Protein AF-0000000069662733 (afdb_homodimer)

InterPro domains:
  IPR049012 Mutator-like transposase domain [PF20700] (3-122)

Nearest PDB structures (foldseek):
  7n8w-assembly1_B  TM=4.858E-01  e=2.193E-01  Homo sapiens
  4nsp-assembly1_A  TM=4.745E-01  e=5.777E-01  Homo sapiens
  1r8x-assembly1_B-2  TM=3.263E-01  e=2.904E+00  Mus musculus
  2xri-assembly1_A  TM=3.656E-01  e=8.384E-02  Homo sapiens
  7n8w-assembly1_B  TM=5.036E-01  e=1.399E-01  Homo sapiens

Structure (mmCIF, N/CA/C/O backbone):
data_AF-0000000069662733-model_v1
#
loop_
_entity.id
_entity.type
_entity.pdbx_description
1 polymer 'Mutator-like transposase domain-containing protein'
#
loop_
_atom_site.group_PDB
_atom_site.id
_atom_site.type_symbol
_atom_site.label_atom_id
_atom_site.label_alt_id
_atom_site.label_comp_id
_atom_site.label_asym_id
_atom_site.label_entity_id
_atom_site.label_seq_id
_atom_site.pdbx_PDB_ins_code
_atom_site.Cartn_x
_atom_site.Cartn_y
_atom_site.Cartn_z
_atom_site.occupancy
_atom_site.B_iso_or_equiv
_atom_site.auth_seq_id
_atom_site.auth_comp_id
_atom_site.auth_asym_id
_atom_site.auth_atom_id
_atom_site.pdbx_PDB_model_num
ATOM 1 N N . MET A 1 1 ? 26 -7.543 13.625 1 20.64 1 MET A N 1
ATOM 2 C CA . MET A 1 1 ? 24.938 -8.336 13 1 20.64 1 MET A CA 1
ATOM 3 C C . MET A 1 1 ? 23.578 -7.68 13.203 1 20.64 1 MET A C 1
ATOM 5 O O . MET A 1 1 ? 22.547 -8.359 13.195 1 20.64 1 MET A O 1
ATOM 9 N N . LYS A 1 2 ? 23.391 -6.578 13.781 1 28.34 2 LYS A N 1
ATOM 10 C CA . LYS A 1 2 ? 22.328 -5.652 14.164 1 28.34 2 LYS A CA 1
ATOM 11 C C . LYS A 1 2 ? 21.453 -5.289 12.961 1 28.34 2 LYS A C 1
ATOM 13 O O . LYS A 1 2 ? 20.641 -4.371 13.039 1 28.34 2 LYS A O 1
ATOM 18 N N . LEU A 1 3 ? 22.031 -5.434 11.805 1 29.92 3 LEU A N 1
ATOM 19 C CA . LEU A 1 3 ? 21.672 -4.883 10.5 1 29.92 3 LEU A CA 1
ATOM 20 C C . LEU A 1 3 ? 20.219 -5.223 10.164 1 29.92 3 LEU A C 1
ATOM 22 O O . LEU A 1 3 ? 19.547 -4.477 9.438 1 29.92 3 LEU A O 1
ATOM 26 N N . LYS A 1 4 ? 19.922 -6.453 10.328 1 33.75 4 LYS A N 1
ATOM 27 C CA . LYS A 1 4 ? 18.875 -7.305 9.789 1 33.75 4 LYS A CA 1
ATOM 28 C C . LYS A 1 4 ? 17.5 -6.824 10.25 1 33.75 4 LYS A C 1
ATOM 30 O O . LYS A 1 4 ? 16.516 -7.574 10.18 1 33.75 4 LYS A O 1
ATOM 35 N N . GLN A 1 5 ? 17.547 -6.023 11.141 1 35.41 5 GLN A N 1
ATOM 36 C CA . GLN A 1 5 ? 16.188 -5.793 11.625 1 35.41 5 GLN A CA 1
ATOM 37 C C . GLN A 1 5 ? 15.219 -5.59 10.461 1 35.41 5 GLN A C 1
ATOM 39 O O . GLN A 1 5 ? 15.531 -4.887 9.5 1 35.41 5 GLN A O 1
ATOM 44 N N . ALA A 1 6 ? 14.234 -6.371 10.312 1 39 6 ALA A N 1
ATOM 45 C CA . ALA A 1 6 ? 13.273 -6.746 9.281 1 39 6 ALA A CA 1
ATOM 46 C C . ALA A 1 6 ? 12.672 -5.512 8.617 1 39 6 ALA A C 1
ATOM 48 O O . ALA A 1 6 ? 11.984 -4.719 9.273 1 39 6 ALA A O 1
ATOM 49 N N . ALA A 1 7 ? 13.359 -4.812 7.758 1 43.28 7 ALA A N 1
ATOM 50 C CA . ALA A 1 7 ? 12.867 -3.811 6.816 1 43.28 7 ALA A CA 1
ATOM 51 C C . ALA A 1 7 ? 11.398 -4.039 6.488 1 43.28 7 ALA A C 1
ATOM 53 O O . ALA A 1 7 ? 10.844 -3.395 5.594 1 43.28 7 ALA A O 1
ATOM 54 N N . SER A 1 8 ? 10.844 -5.195 6.809 1 51.56 8 SER A N 1
ATOM 55 C CA . SER A 1 8 ? 9.672 -5.848 6.23 1 51.56 8 SER A CA 1
ATOM 56 C C . SER A 1 8 ? 8.477 -4.902 6.188 1 51.56 8 SER A C 1
ATOM 58 O O . SER A 1 8 ? 7.609 -5.027 5.32 1 51.56 8 SER A O 1
ATOM 60 N N . GLU A 1 9 ? 8.57 -3.748 7.035 1 77.75 9 GLU A N 1
ATOM 61 C CA . GLU A 1 9 ? 7.281 -3.1 6.816 1 77.75 9 GLU A CA 1
ATOM 62 C C . GLU A 1 9 ? 7.438 -1.586 6.703 1 77.75 9 GLU A C 1
ATOM 64 O O . GLU A 1 9 ? 6.844 -0.836 7.484 1 77.75 9 GLU A O 1
ATOM 69 N N . ALA A 1 10 ? 8.422 -1.48 5.766 1 84.62 10 ALA A N 1
ATOM 70 C CA . ALA A 1 10 ? 8.828 -0.09 5.586 1 84.62 10 ALA A CA 1
ATOM 71 C C . ALA A 1 10 ? 7.629 0.799 5.277 1 84.62 10 ALA A C 1
ATOM 73 O O . ALA A 1 10 ? 7.496 1.892 5.832 1 84.62 10 ALA A O 1
ATOM 74 N N . ALA A 1 11 ? 6.824 0.264 4.426 1 90.38 11 ALA A N 1
ATOM 75 C CA . ALA A 1 11 ? 5.66 1.066 4.059 1 90.38 11 ALA A CA 1
ATOM 76 C C . ALA A 1 11 ? 4.758 1.308 5.266 1 90.38 11 ALA A C 1
ATOM 78 O O . ALA A 1 11 ? 4.301 2.43 5.488 1 90.38 11 ALA A O 1
ATOM 79 N N . THR A 1 12 ? 4.602 0.285 5.992 1 90.94 12 THR A N 1
ATOM 80 C CA . THR A 1 12 ? 3.756 0.401 7.176 1 90.94 12 THR A CA 1
ATOM 81 C C . THR A 1 12 ? 4.367 1.369 8.18 1 90.94 12 THR A C 1
ATOM 83 O O . THR A 1 12 ? 3.664 2.207 8.75 1 90.94 12 THR A O 1
ATOM 86 N N . GLU A 1 13 ? 5.625 1.24 8.352 1 89 13 GLU A N 1
ATOM 87 C CA . GLU A 1 13 ? 6.312 2.123 9.289 1 89 13 GLU A CA 1
ATOM 88 C C . GLU A 1 13 ? 6.242 3.578 8.828 1 89 13 GLU A C 1
ATOM 90 O O . GLU A 1 13 ? 6.074 4.484 9.648 1 89 13 GLU A O 1
ATOM 95 N N . ASN A 1 14 ? 6.422 3.723 7.566 1 89 14 ASN A N 1
ATOM 96 C CA . ASN A 1 14 ? 6.332 5.066 7.012 1 89 14 ASN A CA 1
ATOM 97 C C . ASN A 1 14 ? 4.949 5.672 7.227 1 89 14 ASN A C 1
ATOM 99 O O . ASN A 1 14 ? 4.828 6.832 7.633 1 89 14 ASN A O 1
ATOM 103 N N . MET A 1 15 ? 3.949 4.91 7.055 1 92.75 15 MET A N 1
ATOM 104 C CA . MET A 1 15 ? 2.578 5.383 7.211 1 92.75 15 MET A CA 1
ATOM 105 C C . MET A 1 15 ? 2.262 5.664 8.68 1 92.75 15 MET A C 1
ATOM 107 O O . MET A 1 15 ? 1.574 6.637 8.992 1 92.75 15 MET A O 1
ATOM 111 N N . LYS A 1 16 ? 2.775 4.859 9.5 1 91.81 16 LYS A N 1
ATOM 112 C CA . LYS A 1 16 ? 2.592 5.098 10.93 1 91.81 16 LYS A CA 1
ATOM 113 C C . LYS A 1 16 ? 3.277 6.391 11.359 1 91.81 16 LYS A C 1
ATOM 115 O O . LYS A 1 16 ? 2.715 7.168 12.141 1 91.81 16 LYS A O 1
ATOM 120 N N . ALA A 1 17 ? 4.43 6.527 10.852 1 89.5 17 ALA A N 1
ATOM 121 C CA . ALA A 1 17 ? 5.168 7.746 11.164 1 89.5 17 ALA A CA 1
ATOM 122 C C . ALA A 1 17 ? 4.422 8.984 10.664 1 89.5 17 ALA A C 1
ATOM 124 O O . ALA A 1 17 ? 4.387 10.008 11.344 1 89.5 17 ALA A O 1
ATOM 125 N N . SER A 1 18 ? 3.889 8.867 9.523 1 91.56 18 SER A N 1
ATOM 126 C CA . SER A 1 18 ? 3.104 9.961 8.961 1 91.56 18 SER A CA 1
ATOM 127 C C . SER A 1 18 ? 1.886 10.266 9.828 1 91.56 18 SER A C 1
ATOM 129 O O . SER A 1 18 ? 1.54 11.43 10.031 1 91.56 18 SER A O 1
ATOM 131 N N . ALA A 1 19 ? 1.224 9.266 10.312 1 92.62 19 ALA A N 1
ATOM 132 C CA . ALA A 1 19 ? 0.08 9.453 11.203 1 92.62 19 ALA A CA 1
ATOM 133 C C . ALA A 1 19 ? 0.496 10.148 12.492 1 92.62 19 ALA A C 1
ATOM 135 O O . ALA A 1 19 ? -0.215 11.031 12.992 1 92.62 19 ALA A O 1
ATOM 136 N N . ASN A 1 20 ? 1.624 9.773 12.984 1 90.88 20 ASN A N 1
ATOM 137 C CA . ASN A 1 20 ? 2.152 10.414 14.18 1 90.88 20 ASN A CA 1
ATOM 138 C C . ASN A 1 20 ? 2.438 11.891 13.945 1 90.88 20 ASN A C 1
ATOM 140 O O . ASN A 1 20 ? 2.215 12.727 14.828 1 90.88 20 ASN A O 1
ATOM 144 N N . ASN A 1 21 ? 2.955 12.156 12.789 1 90.06 21 ASN A N 1
ATOM 145 C CA . ASN A 1 21 ? 3.15 13.562 12.43 1 90.06 21 ASN A CA 1
ATOM 146 C C . ASN A 1 21 ? 1.846 14.344 12.5 1 90.06 21 ASN A C 1
ATOM 148 O O . ASN A 1 21 ? 1.829 15.484 12.961 1 90.06 21 ASN A O 1
ATOM 152 N N . MET A 1 22 ? 0.799 13.711 12.016 1 91.25 22 MET A N 1
ATOM 153 C CA . MET A 1 22 ? -0.507 14.359 12.031 1 91.25 22 MET A CA 1
ATOM 154 C C . MET A 1 22 ? -0.977 14.602 13.461 1 91.25 22 MET A C 1
ATOM 156 O O . MET A 1 22 ? -1.544 15.656 13.758 1 91.25 22 MET A O 1
ATOM 160 N N . MET A 1 23 ? -0.712 13.664 14.227 1 91 23 MET A N 1
ATOM 161 C CA . MET A 1 23 ? -1.084 13.805 15.633 1 91 23 MET A CA 1
ATOM 162 C C . MET A 1 23 ? -0.333 14.969 16.281 1 91 23 MET A C 1
ATOM 164 O O . MET A 1 23 ? -0.927 15.773 17 1 91 23 MET A O 1
ATOM 168 N N . LEU A 1 24 ? 0.91 15.047 16 1 86.12 24 LEU A N 1
ATOM 169 C CA . LEU A 1 24 ? 1.749 16.109 16.531 1 86.12 24 LEU A CA 1
ATOM 170 C C . LEU A 1 24 ? 1.28 17.469 16.016 1 86.12 24 LEU A C 1
ATOM 172 O O . LEU A 1 24 ? 1.171 18.422 16.781 1 86.12 24 LEU A O 1
ATOM 176 N N . GLN A 1 25 ? 0.999 17.484 14.805 1 85.31 25 GLN A N 1
ATOM 177 C CA . GLN A 1 25 ? 0.54 18.719 14.188 1 85.31 25 GLN A CA 1
ATOM 178 C C . GLN A 1 25 ? -0.772 19.203 14.805 1 85.31 25 GLN A C 1
ATOM 180 O O . GLN A 1 25 ? -1.007 20.406 14.93 1 85.31 25 GLN A O 1
ATOM 185 N N . ASN A 1 26 ? -1.582 18.203 15.117 1 87.88 26 ASN A N 1
ATOM 186 C CA . ASN A 1 26 ? -2.883 18.516 15.703 1 87.88 26 ASN A CA 1
ATOM 187 C C . ASN A 1 26 ? -2.773 18.797 17.203 1 87.88 26 ASN A C 1
ATOM 189 O O . ASN A 1 26 ? -3.768 19.125 17.844 1 87.88 26 ASN A O 1
ATOM 193 N N . GLY A 1 27 ? -1.575 18.609 17.719 1 84.31 27 GLY A N 1
ATOM 194 C CA . GLY A 1 27 ? -1.374 18.844 19.141 1 84.31 27 GLY A CA 1
ATOM 195 C C . GLY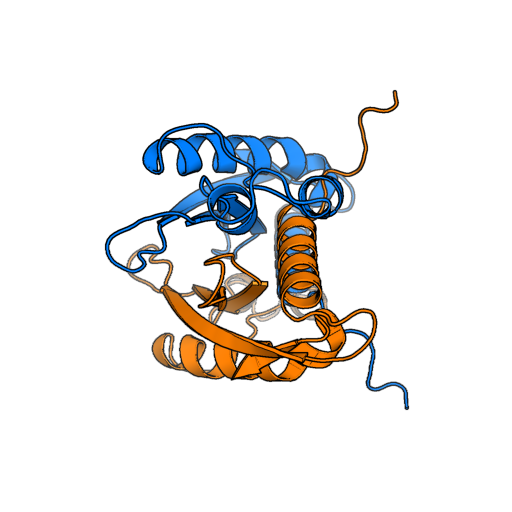 A 1 27 ? -1.876 17.703 20.016 1 84.31 27 GLY A C 1
ATOM 196 O O . GLY A 1 27 ? -2.201 17.891 21.188 1 84.31 27 GLY A O 1
ATOM 197 N N . ALA A 1 28 ? -2.064 16.609 19.203 1 75.31 28 ALA A N 1
ATOM 198 C CA . ALA A 1 28 ? -2.58 15.453 19.922 1 75.31 28 ALA A CA 1
ATOM 199 C C . ALA A 1 28 ? -1.441 14.57 20.422 1 75.31 28 ALA A C 1
ATOM 201 O O . ALA A 1 28 ? -0.428 14.398 19.75 1 75.31 28 ALA A O 1
ATOM 202 N N . GLN A 1 29 ? -1.339 14.273 21.688 1 70.44 29 GLN A N 1
ATOM 203 C CA . GLN A 1 29 ? -0.287 13.398 22.188 1 70.44 29 GLN A CA 1
ATOM 204 C C . GLN A 1 29 ? -0.752 11.945 22.234 1 70.44 29 GLN A C 1
ATOM 206 O O . GLN A 1 29 ? -0.081 11.055 21.703 1 70.44 29 GLN A O 1
ATOM 211 N N . LYS A 1 30 ? -1.771 11.656 22.828 1 71.31 30 LYS A N 1
ATOM 212 C CA . LYS A 1 30 ? -2.16 10.266 23.016 1 71.31 30 LYS A CA 1
ATOM 213 C C . LYS A 1 30 ? -3.617 10.039 22.625 1 71.31 30 LYS A C 1
ATOM 215 O O . LYS A 1 30 ? -4.082 8.898 22.562 1 71.31 30 LYS A O 1
ATOM 220 N N . ASN A 1 31 ? -4.176 11.086 22.25 1 86.12 31 ASN A N 1
ATOM 221 C CA . ASN A 1 31 ? -5.605 10.953 21.969 1 86.12 31 ASN A CA 1
ATOM 222 C C . ASN A 1 31 ? -5.902 10.992 20.484 1 86.12 31 ASN A C 1
ATOM 224 O O . ASN A 1 31 ? -5.145 11.586 19.703 1 86.12 31 ASN A O 1
ATOM 228 N N . THR A 1 32 ? -6.969 10.336 20.234 1 92.56 32 THR A N 1
ATOM 229 C CA . THR A 1 32 ? -7.449 10.352 18.844 1 92.56 32 THR A CA 1
ATOM 230 C C . THR A 1 32 ? -7.805 11.773 18.422 1 92.56 32 THR A C 1
ATOM 232 O O . THR A 1 32 ? -8.406 12.531 19.188 1 92.56 32 THR A O 1
ATOM 235 N N . THR A 1 33 ? -7.359 12.203 17.266 1 95.62 33 THR A N 1
ATOM 236 C CA . THR A 1 33 ? -7.668 13.516 16.703 1 95.62 33 THR A CA 1
ATOM 237 C C . THR A 1 33 ? -8.219 13.367 15.281 1 95.62 33 THR A C 1
ATOM 239 O O . THR A 1 33 ? -7.977 12.359 14.617 1 95.62 33 THR A O 1
ATOM 242 N N . SER A 1 34 ? -9.023 14.391 14.922 1 96.25 34 SER A N 1
ATOM 243 C CA . SER A 1 34 ? -9.594 14.383 13.578 1 96.25 34 SER A CA 1
ATOM 244 C C . SER A 1 34 ? -8.523 14.633 12.523 1 96.25 34 SER A C 1
ATOM 246 O O . SER A 1 34 ? -7.547 15.344 12.773 1 96.25 34 SER A O 1
ATOM 248 N N . CYS A 1 35 ? -8.734 14.055 11.383 1 96.5 35 CYS A N 1
ATOM 249 C CA . CYS A 1 35 ? -7.824 14.234 10.25 1 96.5 35 CYS A CA 1
ATOM 250 C C . CYS A 1 35 ? -8.586 14.211 8.93 1 96.5 35 CYS A C 1
ATOM 252 O O . CYS A 1 35 ? -9.25 13.219 8.617 1 96.5 35 CYS A O 1
ATOM 254 N N . GLY A 1 36 ? -8.547 15.336 8.188 1 96.56 36 GLY A N 1
ATOM 255 C CA . GLY A 1 36 ? -9.07 15.32 6.828 1 96.56 36 GLY A CA 1
ATOM 256 C C . GLY A 1 36 ? -8.242 14.469 5.883 1 96.56 36 GLY A C 1
ATOM 257 O O . GLY A 1 36 ? -7.016 14.586 5.848 1 96.56 36 GLY A O 1
ATOM 258 N N . VAL A 1 37 ? -9.008 13.594 5.133 1 96.19 37 VAL A N 1
ATOM 259 C CA . VAL A 1 37 ? -8.258 12.734 4.227 1 96.19 37 VAL A CA 1
ATOM 260 C C . VAL A 1 37 ? -8.906 12.758 2.842 1 96.19 37 VAL A C 1
ATOM 262 O O . VAL A 1 37 ? -10.102 13.031 2.711 1 96.19 37 VAL A O 1
ATOM 265 N N . SER A 1 38 ? -8.016 12.555 1.882 1 93.94 38 SER A N 1
ATOM 266 C CA . SER A 1 38 ? -8.422 12.234 0.518 1 93.94 38 SER A CA 1
ATOM 267 C C . SER A 1 38 ? -8.109 10.781 0.179 1 93.94 38 SER A C 1
ATOM 269 O O . SER A 1 38 ? -7.074 10.25 0.587 1 93.94 38 SER A O 1
ATOM 271 N N . MET A 1 39 ? -9.086 10.164 -0.511 1 94.56 39 MET A N 1
ATOM 272 C CA . MET A 1 39 ? -8.898 8.766 -0.89 1 94.56 39 MET A CA 1
ATOM 273 C C . MET A 1 39 ? -8.516 8.648 -2.361 1 94.56 39 MET A C 1
ATOM 275 O O . MET A 1 39 ? -9.086 9.344 -3.211 1 94.56 39 MET A O 1
ATOM 279 N N . ASP A 1 40 ? -7.465 7.832 -2.6 1 91.38 40 ASP A N 1
ATOM 280 C CA . ASP A 1 40 ? -7.082 7.473 -3.961 1 91.38 40 ASP A CA 1
ATOM 281 C C . ASP A 1 40 ? -7.246 5.977 -4.203 1 91.38 40 ASP A C 1
ATOM 283 O O . ASP A 1 40 ? -6.914 5.16 -3.34 1 91.38 40 ASP A O 1
ATOM 287 N N . VAL A 1 41 ? -7.871 5.672 -5.344 1 91 41 VAL A N 1
ATOM 288 C CA . VAL A 1 41 ? -8.078 4.277 -5.719 1 91 41 VAL A CA 1
ATOM 289 C C . VAL A 1 41 ? -7.426 4 -7.07 1 91 41 VAL A C 1
ATOM 291 O O . VAL A 1 41 ? -7.648 4.734 -8.031 1 91 41 VAL A O 1
ATOM 294 N N . THR A 1 42 ? -6.594 3.025 -7.062 1 86.44 42 THR A N 1
ATOM 295 C CA . THR A 1 42 ? -5.969 2.604 -8.312 1 86.44 42 THR A CA 1
ATOM 296 C C . THR A 1 42 ? -6.234 1.122 -8.57 1 86.44 42 THR A C 1
ATOM 298 O O . THR A 1 42 ? -6.27 0.318 -7.641 1 86.44 42 THR A O 1
ATOM 301 N N . TRP A 1 43 ? -6.574 0.919 -9.844 1 87.19 43 TRP A N 1
ATOM 302 C CA . TRP A 1 43 ? -6.75 -0.459 -10.289 1 87.19 43 TRP A CA 1
ATOM 303 C C . TRP A 1 43 ? -5.559 -0.919 -11.125 1 87.19 43 TRP A C 1
ATOM 305 O O . TRP A 1 43 ? -5.105 -0.201 -12.016 1 87.19 43 TRP A O 1
ATOM 315 N N . GLN A 1 44 ? -5.047 -2.023 -10.656 1 78.62 44 GLN A N 1
ATOM 316 C CA . GLN A 1 44 ? -3.902 -2.551 -11.398 1 78.62 44 GLN A CA 1
ATOM 317 C C . GLN A 1 44 ? -4.359 -3.441 -12.547 1 78.62 44 GLN A C 1
ATOM 319 O O . GLN A 1 44 ? -5.035 -4.449 -12.336 1 78.62 44 GLN A O 1
ATOM 324 N N . LYS A 1 45 ? -4.098 -2.896 -13.703 1 71.94 45 LYS A N 1
ATOM 325 C CA . LYS A 1 45 ? -4.48 -3.645 -14.898 1 71.94 45 LYS A CA 1
ATOM 326 C C . LYS A 1 45 ? -3.412 -4.664 -15.273 1 71.94 45 LYS A C 1
ATOM 328 O O . LYS A 1 45 ? -2.225 -4.336 -15.328 1 71.94 45 LYS A O 1
ATOM 333 N N . ARG A 1 46 ? -3.932 -5.895 -15.391 1 69 46 ARG A N 1
ATOM 334 C CA . ARG A 1 46 ? -3.088 -6.938 -15.961 1 69 46 ARG A CA 1
ATOM 335 C C . ARG A 1 46 ? -3.852 -7.746 -17.016 1 69 46 ARG A C 1
ATOM 337 O O . ARG A 1 46 ? -4.949 -8.234 -16.734 1 69 46 ARG A O 1
ATOM 344 N N . ASP A 1 47 ? -3.146 -8.039 -18.109 1 67.94 47 ASP A N 1
ATOM 345 C CA . ASP A 1 47 ? -3.711 -8.828 -19.203 1 67.94 47 ASP A CA 1
ATOM 346 C C . ASP A 1 47 ? -5.172 -8.461 -19.453 1 67.94 47 ASP A C 1
ATOM 348 O O . ASP A 1 47 ? -6.039 -9.336 -19.5 1 67.94 47 ASP A O 1
ATOM 352 N N . TYR A 1 48 ? -5.461 -7.336 -19.359 1 68.38 48 TYR A N 1
ATOM 353 C CA . TYR A 1 48 ? -6.785 -6.82 -19.688 1 68.38 48 TYR A CA 1
ATOM 354 C C . TYR A 1 48 ? -7.738 -6.977 -18.516 1 68.38 48 TYR A C 1
ATOM 356 O O . TYR A 1 48 ? -8.953 -6.855 -18.672 1 68.38 48 TYR A O 1
ATOM 364 N N . SER A 1 49 ? -7.258 -7.344 -17.422 1 76.75 49 SER A N 1
ATOM 365 C CA . SER A 1 49 ? -8.094 -7.48 -16.234 1 76.75 49 SER A CA 1
ATOM 366 C C . SER A 1 49 ? -7.586 -6.594 -15.102 1 76.75 49 SER A C 1
ATOM 368 O O . SER A 1 49 ? -6.426 -6.176 -15.102 1 76.75 49 SER A O 1
ATOM 370 N N . PHE A 1 50 ? -8.586 -6.25 -14.25 1 84.5 50 PHE A N 1
ATOM 371 C CA . PHE A 1 50 ? -8.312 -5.457 -13.062 1 84.5 50 PHE A CA 1
ATOM 372 C C . PHE A 1 50 ? -8.625 -6.246 -11.797 1 84.5 50 PHE A C 1
ATOM 374 O O . PHE A 1 50 ? -9.664 -6.023 -11.164 1 84.5 50 PHE A O 1
ATOM 381 N N . PHE A 1 51 ? -7.703 -7.121 -11.367 1 87.62 51 PHE A N 1
ATOM 382 C CA . PHE A 1 51 ? -8 -8.047 -10.281 1 87.62 51 PHE A CA 1
ATOM 383 C C . PHE A 1 51 ? -7.637 -7.426 -8.938 1 87.62 51 PHE A C 1
ATOM 385 O O . PHE A 1 51 ? -8.086 -7.898 -7.887 1 87.62 51 PHE A O 1
ATOM 392 N N . ASN A 1 52 ? -6.828 -6.398 -9.047 1 90.56 52 ASN A N 1
ATOM 393 C CA . ASN A 1 52 ? -6.355 -5.82 -7.797 1 90.56 52 ASN A CA 1
ATOM 394 C C . ASN A 1 52 ? -6.641 -4.324 -7.727 1 90.56 52 ASN A C 1
ATOM 396 O O . ASN A 1 52 ? -6.59 -3.629 -8.742 1 90.56 52 ASN A O 1
ATOM 400 N N . GLY A 1 53 ? -7 -3.918 -6.559 1 90.75 53 GLY A N 1
ATOM 401 C CA . GLY A 1 53 ? -7.113 -2.502 -6.246 1 90.75 53 GLY A CA 1
ATOM 402 C C . GLY A 1 53 ? -6.27 -2.088 -5.055 1 90.75 53 GLY A C 1
ATOM 403 O O . GLY A 1 53 ? -6.031 -2.889 -4.148 1 90.75 53 GLY A O 1
ATOM 404 N N . CYS A 1 54 ? -5.785 -0.903 -5.156 1 91.75 54 CYS A N 1
ATOM 405 C CA . CYS A 1 54 ? -5.102 -0.274 -4.035 1 91.75 54 CYS A CA 1
ATOM 406 C C . CYS A 1 54 ? -5.805 1.013 -3.617 1 91.75 54 CYS A C 1
ATOM 408 O O . CYS A 1 54 ? -5.965 1.927 -4.43 1 91.75 54 CYS A O 1
ATOM 410 N N . VAL A 1 55 ? -6.23 1 -2.393 1 94.62 55 VAL A N 1
ATOM 411 C CA . VAL A 1 55 ? -6.879 2.178 -1.826 1 94.62 55 VAL A CA 1
ATOM 412 C C . VAL A 1 55 ? -5.938 2.854 -0.829 1 94.62 55 VAL A C 1
ATOM 414 O O . VAL A 1 55 ? -5.391 2.197 0.06 1 94.62 55 VAL A O 1
ATOM 417 N N . SER A 1 56 ? -5.73 4.121 -1.008 1 94.5 56 SER A N 1
ATOM 418 C CA . SER A 1 56 ? -4.84 4.855 -0.113 1 94.5 56 SER A CA 1
ATOM 419 C C . SER A 1 56 ? -5.543 6.07 0.488 1 94.5 56 SER A C 1
ATOM 421 O O . SER A 1 56 ? -6.324 6.742 -0.189 1 94.5 56 SER A O 1
ATOM 423 N N . SER A 1 57 ? -5.25 6.293 1.742 1 95.5 57 SER A N 1
ATOM 424 C CA . SER A 1 57 ? -5.68 7.527 2.395 1 95.5 57 SER A CA 1
ATOM 425 C C . SER A 1 57 ? -4.531 8.523 2.504 1 95.5 57 SER A C 1
ATOM 427 O O . SER A 1 57 ? -3.43 8.164 2.926 1 95.5 57 SER A O 1
ATOM 429 N N . ILE A 1 58 ? -4.816 9.703 2.104 1 93.38 58 ILE A N 1
ATOM 430 C CA . ILE A 1 58 ? -3.814 10.766 2.086 1 93.38 58 ILE A CA 1
ATOM 431 C C . ILE A 1 58 ? -4.301 11.953 2.918 1 93.38 58 ILE A C 1
ATOM 433 O O . ILE A 1 58 ? -5.414 12.445 2.717 1 93.38 58 ILE A O 1
ATOM 437 N N . SER A 1 59 ? -3.447 12.328 3.838 1 93.62 59 SER A N 1
ATOM 438 C CA . SER A 1 59 ? -3.816 13.5 4.633 1 93.62 59 SER A CA 1
ATOM 439 C C . SER A 1 59 ? -3.934 14.742 3.758 1 93.62 59 SER A C 1
ATOM 441 O O . SER A 1 59 ? -3.078 14.992 2.908 1 93.62 59 SER A O 1
ATOM 443 N N . VAL A 1 60 ? -4.953 15.555 4.055 1 90.94 60 VAL A N 1
ATOM 444 C CA . VAL A 1 60 ? -5.145 16.797 3.299 1 90.94 60 VAL A CA 1
ATOM 445 C C . VAL A 1 60 ? -4.172 17.859 3.795 1 90.94 60 VAL A C 1
ATOM 447 O O . VAL A 1 60 ? -3.764 18.734 3.035 1 90.94 60 VAL A O 1
ATOM 450 N N . ASP A 1 61 ? -3.729 17.719 5.012 1 87.62 61 ASP A N 1
ATOM 451 C CA . ASP A 1 61 ? -2.924 18.75 5.648 1 87.62 61 ASP A CA 1
ATOM 452 C C . ASP A 1 61 ? -1.451 18.609 5.266 1 87.62 61 ASP A C 1
ATOM 454 O O . ASP A 1 61 ? -0.782 19.609 4.984 1 87.62 61 ASP A O 1
ATOM 458 N N . ASN A 1 62 ? -0.919 17.391 5.301 1 84.69 62 ASN A N 1
ATOM 459 C CA . ASN A 1 62 ? 0.51 17.234 5.051 1 84.69 62 ASN A CA 1
ATOM 460 C C . ASN A 1 62 ? 0.777 16.406 3.801 1 84.69 62 ASN A C 1
ATOM 462 O O . ASN A 1 62 ? 1.932 16.188 3.434 1 84.69 62 ASN A O 1
ATOM 466 N N . GLU A 1 63 ? -0.256 15.891 3.195 1 87.62 63 GLU A N 1
ATOM 467 C CA . GLU A 1 63 ? -0.205 15.211 1.905 1 87.62 63 GLU A CA 1
ATOM 468 C C . GLU A 1 63 ? 0.605 13.922 1.993 1 87.62 63 GLU A C 1
ATOM 470 O O . GLU A 1 63 ? 1.311 13.555 1.05 1 87.62 63 GLU A O 1
ATOM 475 N N . LYS A 1 64 ? 0.623 13.367 3.148 1 89.81 64 LYS A N 1
ATOM 476 C CA . LYS A 1 64 ? 1.292 12.078 3.318 1 89.81 64 LYS A CA 1
ATOM 477 C C . LYS A 1 64 ? 0.288 10.93 3.305 1 89.81 64 LYS A C 1
ATOM 479 O O . LYS A 1 64 ? -0.861 11.102 3.717 1 89.81 64 LYS A O 1
ATOM 484 N N . VAL A 1 65 ? 0.745 9.789 2.801 1 93.19 65 VAL A N 1
ATOM 485 C CA . VAL A 1 65 ? -0.07 8.578 2.84 1 93.19 65 VAL A CA 1
ATOM 486 C C . VAL A 1 65 ? -0.13 8.039 4.27 1 93.19 65 VAL A C 1
ATOM 488 O O . VAL A 1 65 ? 0.904 7.859 4.914 1 93.19 65 VAL A O 1
ATOM 491 N N . LEU A 1 66 ? -1.362 7.742 4.727 1 94.75 66 LEU A N 1
ATOM 492 C CA . LEU A 1 66 ? -1.568 7.348 6.117 1 94.75 66 LEU A CA 1
ATOM 493 C C . LEU A 1 66 ? -1.879 5.859 6.219 1 94.75 66 LEU A C 1
ATOM 495 O O . LEU A 1 66 ? -1.611 5.234 7.25 1 94.75 66 LEU A O 1
ATOM 499 N N . ASP A 1 67 ? -2.461 5.418 5.227 1 95.5 67 ASP A N 1
ATOM 500 C CA . ASP A 1 67 ? -2.904 4.027 5.234 1 95.5 67 ASP A CA 1
ATOM 501 C C . ASP A 1 67 ? -3.203 3.539 3.816 1 95.5 67 ASP A C 1
ATOM 503 O O . ASP A 1 67 ? -3.416 4.344 2.908 1 95.5 67 ASP A O 1
ATOM 507 N N . ILE A 1 68 ? -3.199 2.193 3.664 1 95.44 68 ILE A N 1
ATOM 508 C CA . ILE A 1 68 ? -3.576 1.59 2.391 1 95.44 68 ILE A CA 1
ATOM 509 C C . ILE A 1 68 ? -4.395 0.325 2.641 1 95.44 68 ILE A C 1
ATOM 511 O O . ILE A 1 68 ? -4.352 -0.244 3.734 1 95.44 68 ILE A O 1
ATOM 515 N N . GLU A 1 69 ? -5.215 0.004 1.698 1 94.94 69 GLU A N 1
ATOM 516 C CA . GLU A 1 69 ? -5.906 -1.28 1.617 1 94.94 69 GLU A CA 1
ATOM 517 C C . GLU A 1 69 ? -5.703 -1.929 0.25 1 94.94 69 GLU A C 1
ATOM 519 O O . GLU A 1 69 ? -5.844 -1.271 -0.782 1 94.94 69 GLU A O 1
ATOM 524 N N . ILE A 1 70 ? -5.234 -3.164 0.3 1 93.81 70 ILE A N 1
ATOM 525 C CA . ILE A 1 70 ? -5.105 -3.947 -0.924 1 93.81 70 ILE A CA 1
ATOM 526 C C . ILE A 1 70 ? -6.336 -4.832 -1.103 1 93.81 70 ILE A C 1
ATOM 528 O O . ILE A 1 70 ? -6.719 -5.562 -0.186 1 93.81 70 ILE A O 1
ATOM 532 N N . MET A 1 71 ? -6.875 -4.629 -2.275 1 93.06 71 MET A N 1
ATOM 533 C CA . MET A 1 71 ? -8.086 -5.379 -2.584 1 93.06 71 MET A CA 1
ATOM 534 C C . MET A 1 71 ? -7.855 -6.336 -3.748 1 93.06 71 MET A C 1
ATOM 536 O O . MET A 1 71 ? -7.094 -6.027 -4.668 1 93.06 71 MET A O 1
ATOM 540 N N . SER A 1 72 ? -8.453 -7.496 -3.674 1 92.75 72 SER A N 1
ATOM 541 C CA . SER A 1 72 ? -8.43 -8.445 -4.781 1 92.75 72 SER A CA 1
ATOM 542 C C . SER A 1 72 ? -9.781 -9.125 -4.953 1 92.75 72 SER A C 1
ATOM 544 O O . SER A 1 72 ? -10.43 -9.492 -3.969 1 92.75 72 SER A O 1
ATOM 546 N N . ASN A 1 73 ? -10.18 -9.227 -6.25 1 91.38 73 AS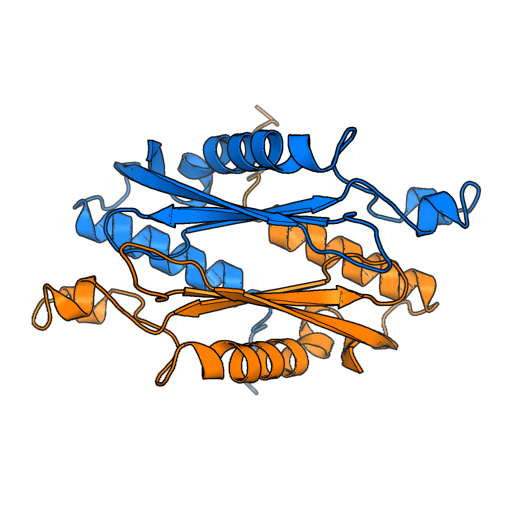N A N 1
ATOM 547 C CA . ASN A 1 73 ? -11.461 -9.883 -6.492 1 91.38 73 ASN A CA 1
ATOM 548 C C . ASN A 1 73 ? -11.289 -11.172 -7.293 1 91.38 73 ASN A C 1
ATOM 550 O O . ASN A 1 73 ? -12.258 -11.727 -7.805 1 91.38 73 ASN A O 1
ATOM 554 N N . PHE A 1 74 ? -10.086 -11.625 -7.414 1 86.38 74 PHE A N 1
ATOM 555 C CA . PHE A 1 74 ? -9.766 -12.852 -8.141 1 86.38 74 PHE A CA 1
ATOM 556 C C . PHE A 1 74 ? -8.648 -13.617 -7.449 1 86.38 74 PHE A C 1
ATOM 558 O O . PHE A 1 74 ? -7.719 -13.023 -6.91 1 86.38 74 PHE A O 1
ATOM 565 N N . CYS A 1 75 ? -8.875 -14.914 -7.414 1 85.94 75 CYS A N 1
ATOM 566 C CA . CYS A 1 75 ? -7.848 -15.805 -6.883 1 85.94 75 CYS A CA 1
ATOM 567 C C . CYS A 1 75 ? -7.477 -16.875 -7.898 1 85.94 75 CYS A C 1
ATOM 569 O O . CYS A 1 75 ? -8.273 -17.781 -8.172 1 85.94 75 CYS A O 1
ATOM 571 N N . ARG A 1 76 ? -6.285 -16.766 -8.328 1 81.38 76 ARG A N 1
ATOM 572 C CA . ARG A 1 76 ? -5.844 -17.688 -9.375 1 81.38 76 ARG A CA 1
ATOM 573 C C . ARG A 1 76 ? -5.727 -19.109 -8.836 1 81.38 76 ARG A C 1
ATOM 575 O O . ARG A 1 76 ? -6.012 -20.078 -9.555 1 81.38 76 ARG A O 1
ATOM 582 N N . MET A 1 77 ? -5.305 -19.25 -7.695 1 78.81 77 MET A N 1
ATOM 583 C CA . MET A 1 77 ? -5.172 -20.578 -7.102 1 78.81 77 MET A CA 1
ATOM 584 C C . MET A 1 77 ? -6.527 -21.266 -7.012 1 78.81 77 MET A C 1
ATOM 586 O O . MET A 1 77 ? -6.648 -22.453 -7.332 1 78.81 77 MET A O 1
ATOM 590 N N . CYS A 1 78 ? -7.441 -20.484 -6.566 1 82.69 78 CYS A N 1
ATOM 591 C CA . CYS A 1 78 ? -8.789 -21.031 -6.469 1 82.69 78 CYS A CA 1
ATOM 592 C C . CYS A 1 78 ? -9.344 -21.359 -7.852 1 82.69 78 CYS A C 1
ATOM 594 O O . CYS A 1 78 ? -10.086 -22.328 -8.023 1 82.69 78 CYS A O 1
ATOM 596 N N . ASN A 1 79 ? -9 -20.484 -8.75 1 83.38 79 ASN A N 1
ATOM 597 C CA . ASN A 1 79 ? -9.5 -20.672 -10.109 1 83.38 79 ASN A CA 1
ATOM 598 C C . ASN A 1 79 ? -8.859 -21.875 -10.781 1 83.38 79 ASN A C 1
ATOM 600 O O . ASN A 1 79 ? -9.523 -22.625 -11.5 1 83.38 79 ASN A O 1
ATOM 604 N N . ASN A 1 80 ? -7.629 -22.094 -10.578 1 80.19 80 ASN A N 1
ATOM 605 C CA . ASN A 1 80 ? -6.895 -23.141 -11.266 1 80.19 80 ASN A CA 1
ATOM 606 C C . ASN A 1 80 ? -7.012 -24.469 -10.523 1 80.19 80 ASN A C 1
ATOM 608 O O . ASN A 1 80 ? -6.949 -25.547 -11.133 1 80.19 80 ASN A O 1
ATOM 612 N N . MET A 1 81 ? -6.965 -24.359 -9.195 1 76.81 81 MET A N 1
ATOM 613 C CA . MET A 1 81 ? -6.996 -25.578 -8.391 1 76.81 81 MET A CA 1
ATOM 614 C C . MET A 1 81 ? -8.141 -25.547 -7.387 1 76.81 81 MET A C 1
ATOM 616 O O . MET A 1 81 ? -7.91 -25.578 -6.176 1 76.81 81 MET A O 1
ATOM 620 N N . PRO A 1 82 ? -9.297 -25.531 -7.875 1 71.38 82 PRO A N 1
ATOM 621 C CA . PRO A 1 82 ? -10.445 -25.391 -6.973 1 71.38 82 PRO A CA 1
ATOM 622 C C . PRO A 1 82 ? -10.531 -26.516 -5.945 1 71.38 82 PRO A C 1
ATOM 624 O O . PRO A 1 82 ? -11.047 -26.312 -4.84 1 71.38 82 PRO A O 1
ATOM 627 N N . ASN A 1 83 ? -10.055 -27.578 -6.25 1 70.44 83 ASN A N 1
ATOM 628 C CA . ASN A 1 83 ? -10.203 -28.75 -5.391 1 70.44 83 ASN A CA 1
ATOM 629 C C . ASN A 1 83 ? -8.891 -29.094 -4.688 1 70.44 83 ASN A C 1
ATOM 631 O O . ASN A 1 83 ? -8.758 -30.172 -4.09 1 70.44 83 ASN A O 1
ATOM 635 N N . SER A 1 84 ? -8.07 -28.203 -4.781 1 63.97 84 SER A N 1
ATOM 636 C CA . SER A 1 84 ? -6.77 -28.578 -4.227 1 63.97 84 SER A CA 1
ATOM 637 C C . SER A 1 84 ? -6.742 -28.375 -2.713 1 63.97 84 SER A C 1
ATOM 639 O O . SER A 1 84 ? -7.523 -27.594 -2.168 1 63.97 84 SER A O 1
ATOM 641 N N . ASN A 1 85 ? -6.098 -29.312 -2.039 1 64.06 85 ASN A N 1
ATOM 642 C CA . ASN A 1 85 ? -5.836 -29.234 -0.606 1 64.06 85 ASN A CA 1
ATOM 643 C C . ASN A 1 85 ? -5.254 -27.891 -0.212 1 64.06 85 ASN A C 1
ATOM 645 O O . ASN A 1 85 ? -5.199 -27.547 0.971 1 64.06 85 ASN A O 1
ATOM 649 N N . TYR A 1 86 ? -4.957 -27.141 -1.272 1 62.97 86 TYR A N 1
ATOM 650 C CA . TYR A 1 86 ? -4.336 -25.844 -0.994 1 62.97 86 TYR A CA 1
ATOM 651 C C . TYR A 1 86 ? -5.379 -24.812 -0.595 1 62.97 86 TYR A C 1
ATOM 653 O O . TYR A 1 86 ? -5.055 -23.797 0.035 1 62.97 86 TYR A O 1
ATOM 661 N N . ARG A 1 87 ? -6.543 -25.188 -0.894 1 65.25 87 ARG A N 1
ATOM 662 C CA . ARG A 1 87 ? -7.621 -24.234 -0.642 1 65.25 87 ARG A CA 1
ATOM 663 C C . ARG A 1 87 ? -7.691 -23.875 0.836 1 65.25 87 ARG A C 1
ATOM 665 O O . ARG A 1 87 ? -7.957 -22.719 1.181 1 65.25 87 ARG A O 1
ATOM 672 N N . SER A 1 88 ? -7.281 -24.875 1.521 1 66.25 88 SER A N 1
ATOM 673 C CA . SER A 1 88 ? -7.406 -24.625 2.953 1 66.25 88 SER A CA 1
ATOM 674 C C . SER A 1 88 ? -6.223 -23.828 3.484 1 66.25 88 SER A C 1
ATOM 676 O O . SER A 1 88 ? -6.293 -23.266 4.578 1 66.25 88 SER A O 1
ATOM 678 N N . LYS A 1 89 ? -5.27 -23.656 2.623 1 72.81 89 LYS A N 1
ATOM 679 C CA . LYS A 1 89 ? -4.043 -23.109 3.197 1 72.81 89 LYS A CA 1
ATOM 680 C C . LYS A 1 89 ? -3.717 -21.75 2.598 1 72.81 89 LYS A C 1
ATOM 682 O O . LYS A 1 89 ? -2.783 -21.078 3.041 1 72.81 89 LYS A O 1
ATOM 687 N N . HIS A 1 90 ? -4.629 -21.375 1.6 1 74.94 90 HIS A N 1
ATOM 688 C CA . HIS A 1 90 ? -4.203 -20.141 0.954 1 74.94 90 HIS A CA 1
ATOM 689 C C . HIS A 1 90 ? -5.121 -18.984 1.323 1 74.94 90 HIS A C 1
ATOM 691 O O . HIS A 1 90 ? -6.227 -19.188 1.827 1 74.94 90 HIS A O 1
ATOM 697 N N . VAL A 1 91 ? -4.578 -17.812 1.235 1 75.5 91 VAL A N 1
ATOM 698 C CA . VAL A 1 91 ? -5.398 -16.609 1.369 1 75.5 91 VAL A CA 1
ATOM 699 C C . VAL A 1 91 ? -6 -16.25 0.014 1 75.5 91 VAL A C 1
ATOM 701 O O . VAL A 1 91 ? -5.277 -16.062 -0.965 1 75.5 91 VAL A O 1
ATOM 704 N N . CYS A 1 92 ? -7.27 -16.234 0.01 1 83 92 CYS A N 1
ATOM 705 C CA . CYS A 1 92 ? -8.047 -15.977 -1.198 1 83 92 CYS A CA 1
ATOM 706 C C . CYS A 1 92 ? -8.219 -14.477 -1.419 1 83 92 CYS A C 1
ATOM 708 O O . CYS A 1 92 ? -7.59 -13.664 -0.74 1 83 92 CYS A O 1
ATOM 710 N N . GLN A 1 93 ? -9.016 -14.258 -2.482 1 88.88 93 GLN A N 1
ATOM 711 C CA . GLN A 1 93 ? -9.43 -12.875 -2.699 1 88.88 93 GLN A CA 1
ATOM 712 C C . GLN A 1 93 ? -10.156 -12.32 -1.476 1 88.88 93 GLN A C 1
ATOM 714 O O . GLN A 1 93 ? -10.773 -13.07 -0.721 1 88.88 93 GLN A O 1
ATOM 719 N N . ASN A 1 94 ? -10.039 -11.031 -1.276 1 90.81 94 ASN A N 1
ATOM 720 C CA . ASN A 1 94 ? -10.648 -10.422 -0.1 1 90.81 94 ASN A CA 1
ATOM 721 C C . ASN A 1 94 ? -11.844 -9.547 -0.478 1 90.81 94 ASN A C 1
ATOM 723 O O . ASN A 1 94 ? -12.312 -8.75 0.333 1 90.81 94 ASN A O 1
ATOM 727 N N . HIS A 1 95 ? -12.266 -9.578 -1.624 1 93.56 95 HIS A N 1
ATOM 728 C CA . HIS A 1 95 ? -13.406 -8.82 -2.123 1 93.56 95 HIS A CA 1
ATOM 729 C C . HIS A 1 95 ? -14.273 -9.68 -3.047 1 93.56 95 HIS A C 1
ATOM 731 O O . HIS A 1 95 ? -13.75 -10.383 -3.91 1 93.56 95 HIS A O 1
ATOM 737 N N . LYS A 1 96 ? -15.617 -9.594 -2.66 1 91.12 96 LYS A N 1
ATOM 738 C CA . LYS A 1 96 ? -16.609 -10.219 -3.529 1 91.12 96 LYS A CA 1
ATOM 739 C C . LYS A 1 96 ? -17.422 -9.164 -4.289 1 91.12 96 LYS A C 1
ATOM 741 O O . LYS A 1 96 ? -17.984 -8.25 -3.684 1 91.12 96 LYS A O 1
ATOM 746 N N . GLY A 1 97 ? -17.234 -9.031 -5.66 1 89.69 97 GLY A N 1
ATOM 747 C CA . GLY A 1 97 ? -17.922 -8.031 -6.457 1 89.69 97 GLY A CA 1
ATOM 748 C C . GLY A 1 97 ? -17.078 -7.477 -7.586 1 89.69 97 GLY A C 1
ATOM 749 O O . GLY A 1 97 ? -16.047 -8.047 -7.938 1 89.69 97 GLY A O 1
ATOM 750 N N . SER A 1 98 ? -17.609 -6.328 -8.07 1 89.88 98 SER A N 1
ATOM 751 C CA . SER A 1 98 ? -16.938 -5.727 -9.211 1 89.88 98 SER A CA 1
ATOM 752 C C . SER A 1 98 ? -15.656 -5.012 -8.773 1 89.88 98 SER A C 1
ATOM 754 O O . SER A 1 98 ? -15.508 -4.656 -7.605 1 89.88 98 SER A O 1
ATOM 756 N N . SER A 1 99 ? -14.703 -4.777 -9.688 1 89.19 99 SER A N 1
ATOM 757 C CA . SER A 1 99 ? -13.484 -4.023 -9.43 1 89.19 99 SER A CA 1
ATOM 758 C C . SER A 1 99 ? -13.797 -2.605 -8.969 1 89.19 99 SER A C 1
ATOM 760 O O . SER A 1 99 ? -13.102 -2.059 -8.109 1 89.19 99 SER A O 1
ATOM 762 N N . SER A 1 100 ? -14.859 -2.021 -9.477 1 89.44 100 SER A N 1
ATOM 763 C CA . SER A 1 100 ? -15.211 -0.645 -9.148 1 89.44 100 SER A CA 1
ATOM 764 C C . SER A 1 100 ? -15.664 -0.519 -7.695 1 89.44 100 SER A C 1
ATOM 766 O O . SER A 1 100 ? -15.461 0.523 -7.066 1 89.44 100 SER A O 1
ATOM 768 N N . SER A 1 101 ? -16.25 -1.593 -7.188 1 94.75 101 SER A N 1
ATOM 769 C CA . SER A 1 101 ? -16.75 -1.523 -5.82 1 94.75 101 SER A CA 1
ATOM 770 C C . SER A 1 101 ? -15.625 -1.674 -4.805 1 94.75 101 SER A C 1
ATOM 772 O O . SER A 1 101 ? -15.805 -1.382 -3.621 1 94.75 101 SER A O 1
ATOM 774 N N . MET A 1 102 ? -14.43 -2.061 -5.211 1 94.38 102 MET A N 1
ATOM 775 C CA . MET A 1 102 ? -13.273 -2.234 -4.336 1 94.38 102 MET A CA 1
ATOM 776 C C . MET A 1 102 ? -12.867 -0.909 -3.697 1 94.38 102 MET A C 1
ATOM 778 O O . MET A 1 102 ? -12.438 -0.877 -2.543 1 94.38 102 MET A O 1
ATOM 782 N N . GLY A 1 103 ? -13.039 0.107 -4.449 1 95.5 103 GLY A N 1
ATOM 783 C CA . GLY A 1 103 ? -12.719 1.426 -3.924 1 95.5 103 GLY A CA 1
ATOM 784 C C . GLY A 1 103 ? -13.555 1.8 -2.711 1 95.5 103 GLY A C 1
ATOM 785 O O . GLY A 1 103 ? -13.008 2.197 -1.678 1 95.5 103 GLY A O 1
ATOM 786 N N . LYS A 1 104 ? -14.875 1.631 -2.846 1 96.5 104 LYS A N 1
ATOM 787 C CA . LY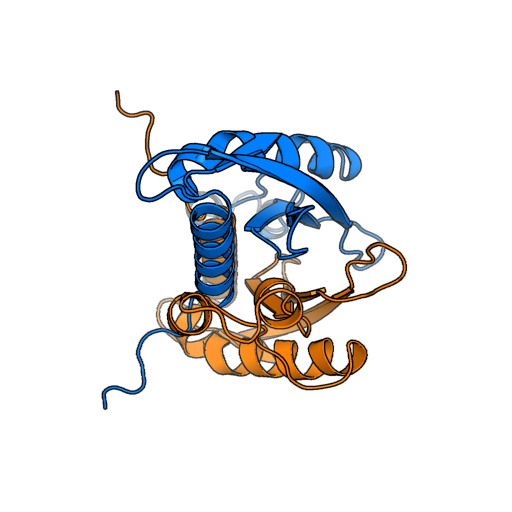S A 1 104 ? -15.781 1.967 -1.751 1 96.5 104 LYS A CA 1
ATOM 788 C C . LYS A 1 104 ? -15.523 1.081 -0.535 1 96.5 104 LYS A C 1
ATOM 790 O O . LYS A 1 104 ? -15.422 1.576 0.589 1 96.5 104 LYS A O 1
ATOM 795 N N . VAL A 1 105 ? -15.367 -0.178 -0.745 1 96.38 105 VAL A N 1
ATOM 796 C CA . VAL A 1 105 ? -15.164 -1.13 0.342 1 96.38 105 VAL A CA 1
ATOM 797 C C . VAL A 1 105 ? -13.82 -0.868 1.014 1 96.38 105 VAL A C 1
ATOM 799 O O . VAL A 1 105 ? -13.727 -0.856 2.244 1 96.38 105 VAL A O 1
ATOM 802 N N . GLY A 1 106 ? -12.766 -0.679 0.219 1 96 106 GLY A N 1
ATOM 803 C CA . GLY A 1 106 ? -11.453 -0.369 0.76 1 96 106 GLY A CA 1
ATOM 804 C C . GLY A 1 106 ? -11.43 0.905 1.582 1 96 106 GLY A C 1
ATOM 805 O O . GLY A 1 106 ? -10.773 0.966 2.625 1 96 106 GLY A O 1
ATOM 806 N N . THR A 1 107 ? -12.164 1.888 1.109 1 97 107 THR A N 1
ATOM 807 C CA . THR A 1 107 ? -12.281 3.141 1.847 1 97 107 THR A CA 1
ATOM 808 C C . THR A 1 107 ? -12.938 2.908 3.205 1 97 107 THR A C 1
ATOM 810 O O . THR A 1 107 ? -12.43 3.367 4.23 1 97 107 THR A O 1
ATOM 813 N N . TYR A 1 108 ? -14.023 2.203 3.166 1 97.31 108 TYR A N 1
ATOM 814 C CA . TYR A 1 108 ? -14.719 1.903 4.41 1 97.31 108 TYR A CA 1
ATOM 815 C C . TYR A 1 108 ? -13.797 1.191 5.395 1 97.31 108 TYR A C 1
ATOM 817 O O . TYR A 1 108 ? -13.766 1.522 6.582 1 97.31 108 TYR A O 1
ATOM 825 N N . ARG A 1 109 ? -13.008 0.228 4.984 1 96.19 109 ARG A N 1
ATOM 826 C CA . ARG A 1 109 ? -12.109 -0.542 5.836 1 96.19 109 ARG A CA 1
ATOM 827 C C . ARG A 1 109 ? -11.039 0.353 6.449 1 96.19 109 ARG A C 1
ATOM 829 O O . ARG A 1 109 ? -10.727 0.235 7.637 1 96.19 109 ARG A O 1
ATOM 836 N N . ILE A 1 110 ? -10.523 1.23 5.629 1 96.75 110 ILE A N 1
ATOM 837 C CA . ILE A 1 110 ? -9.5 2.148 6.117 1 96.75 110 ILE A CA 1
ATOM 838 C C . ILE A 1 110 ? -10.102 3.076 7.172 1 96.75 110 ILE A C 1
ATOM 840 O O . ILE A 1 110 ? -9.508 3.283 8.234 1 96.75 110 ILE A O 1
ATOM 844 N N . PHE A 1 111 ? -11.305 3.637 6.922 1 97.25 111 PHE A N 1
ATOM 845 C CA . PHE A 1 111 ? -11.969 4.523 7.867 1 97.25 111 PHE A CA 1
ATOM 846 C C . PHE A 1 111 ? -12.242 3.807 9.18 1 97.25 111 PHE A C 1
ATOM 848 O O . PHE A 1 111 ? -12.023 4.363 10.258 1 97.25 111 PHE A O 1
ATOM 855 N N . GLU A 1 112 ? -12.656 2.652 9.031 1 96.5 112 GLU A N 1
ATOM 856 C CA . GLU A 1 112 ? -13.078 1.878 10.195 1 96.5 112 GLU A CA 1
ATOM 857 C C . GLU A 1 112 ? -11.906 1.618 11.141 1 96.5 112 GLU A C 1
ATOM 859 O O . GLU A 1 112 ? -12.07 1.604 12.359 1 96.5 112 GLU A O 1
ATOM 864 N N . ARG A 1 113 ? -10.719 1.489 10.633 1 95.12 113 ARG A N 1
ATOM 865 C CA . ARG A 1 113 ? -9.602 1.078 11.477 1 95.12 113 ARG A CA 1
ATOM 866 C C . ARG A 1 113 ? -8.742 2.275 11.867 1 95.12 113 ARG A C 1
ATOM 868 O O . ARG A 1 113 ? -7.793 2.137 12.641 1 95.12 113 ARG A O 1
ATOM 875 N N . SER A 1 114 ? -9.023 3.441 11.375 1 96 114 SER A N 1
ATOM 876 C CA . SER A 1 114 ? -8.125 4.59 11.461 1 96 114 SER A CA 1
ATOM 877 C C . SER A 1 114 ? -7.879 4.988 12.906 1 96 114 SER A C 1
ATOM 879 O O . SER A 1 114 ? -6.75 5.309 13.289 1 96 114 SER A O 1
ATOM 881 N N . GLU A 1 115 ? -8.891 4.953 13.773 1 95.19 115 GLU A N 1
ATOM 882 C CA . GLU A 1 115 ? -8.727 5.371 15.164 1 95.19 115 GLU A CA 1
ATOM 883 C C . GLU A 1 115 ? -7.855 4.383 15.938 1 95.19 115 GLU A C 1
ATOM 885 O O . GLU A 1 115 ? -6.988 4.785 16.719 1 95.19 115 GLU A O 1
ATOM 890 N N . VAL A 1 116 ? -8.031 3.146 15.633 1 92.94 116 VAL A N 1
ATOM 891 C CA . VAL A 1 116 ? -7.332 2.105 16.391 1 92.94 116 VAL A CA 1
ATOM 892 C C . VAL A 1 116 ? -5.883 2.006 15.906 1 92.94 116 VAL A C 1
ATOM 894 O O . VAL A 1 116 ? -4.965 1.838 16.703 1 92.94 116 VAL A O 1
ATOM 897 N N . THR A 1 117 ? -5.66 2.186 14.625 1 93.19 117 THR A N 1
ATOM 898 C CA . THR A 1 117 ? -4.34 1.896 14.078 1 93.19 117 THR A CA 1
ATOM 899 C C . THR A 1 117 ? -3.502 3.168 13.984 1 93.19 117 THR A C 1
ATOM 901 O O . THR A 1 117 ? -2.271 3.111 14.016 1 93.19 117 THR A O 1
ATOM 904 N N . ARG A 1 118 ? -4.18 4.273 13.859 1 94.25 118 ARG A N 1
ATOM 905 C CA . ARG A 1 118 ? -3.441 5.5 13.578 1 94.25 118 ARG A CA 1
ATOM 906 C C . ARG A 1 118 ? -3.752 6.574 14.617 1 94.25 118 ARG A C 1
ATOM 908 O O . ARG A 1 118 ? -3.121 7.633 14.625 1 94.25 118 ARG A O 1
ATOM 915 N N . ASN A 1 119 ? -4.738 6.309 15.469 1 95.12 119 ASN A N 1
ATOM 916 C CA . ASN A 1 119 ? -5.211 7.316 16.406 1 95.12 119 ASN A CA 1
ATOM 917 C C . ASN A 1 119 ? -5.727 8.562 15.695 1 95.12 119 ASN A C 1
ATOM 919 O O . ASN A 1 119 ? -5.535 9.68 16.172 1 95.12 119 ASN A O 1
ATOM 923 N N . LEU A 1 120 ? -6.238 8.344 14.531 1 96.56 120 LEU A N 1
ATOM 924 C CA . LEU A 1 120 ? -6.82 9.406 13.711 1 96.56 120 LEU A CA 1
ATOM 925 C C . LEU A 1 120 ? -8.258 9.07 13.32 1 96.56 120 LEU A C 1
ATOM 927 O O . LEU A 1 120 ? -8.531 7.957 12.867 1 96.56 120 LEU A O 1
ATOM 931 N N . GLN A 1 121 ? -9.125 10.039 13.609 1 97.19 121 GLN A N 1
ATOM 932 C CA . GLN A 1 121 ? -10.477 9.938 13.07 1 97.19 121 GLN A CA 1
ATOM 933 C C . GLN A 1 121 ? -10.578 10.617 11.703 1 97.19 121 GLN A C 1
ATOM 935 O O . GLN A 1 121 ? -10.57 11.844 11.617 1 97.19 121 GLN A O 1
ATOM 940 N N . TYR A 1 122 ? -10.688 9.742 10.672 1 97.44 122 TYR A N 1
ATOM 941 C CA . TYR A 1 122 ? -10.719 10.281 9.312 1 97.44 122 TYR A CA 1
ATOM 942 C C . TYR A 1 122 ? -12.039 11 9.047 1 97.44 122 TYR A C 1
ATOM 944 O O . TYR A 1 122 ? -13.102 10.539 9.484 1 97.44 122 TYR A O 1
ATOM 952 N N . THR A 1 123 ? -11.953 12.086 8.43 1 96.56 123 THR A N 1
ATOM 953 C CA . THR A 1 123 ? -13.117 12.867 8.031 1 96.56 123 THR A CA 1
ATOM 954 C C . THR A 1 123 ? -13.016 13.266 6.562 1 96.56 123 THR A C 1
ATOM 956 O O . THR A 1 123 ? -11.914 13.336 6.004 1 96.56 123 THR A O 1
ATOM 959 N N . MET B 1 1 ? -16.141 -9.312 23.453 1 21.12 1 MET B N 1
ATOM 960 C CA . MET B 1 1 ? -15.148 -8.242 23.297 1 21.12 1 MET B CA 1
ATOM 961 C C . MET B 1 1 ? -14.023 -8.672 22.375 1 21.12 1 MET B C 1
ATOM 963 O O . MET B 1 1 ? -12.906 -8.156 22.453 1 21.12 1 MET B O 1
ATOM 967 N N . LYS B 1 2 ? -14.078 -9.742 21.75 1 28.69 2 LYS B N 1
ATOM 968 C CA . LYS B 1 2 ? -13.18 -10.5 20.891 1 28.69 2 LYS B CA 1
ATOM 969 C C . LYS B 1 2 ? -12.766 -9.688 19.672 1 28.69 2 LYS B C 1
ATOM 971 O O . LYS B 1 2 ? -12.156 -10.219 18.734 1 28.69 2 LYS B O 1
ATOM 976 N N . LEU B 1 3 ? -13.625 -8.742 19.375 1 30.3 3 LEU B N 1
ATOM 977 C CA . LEU B 1 3 ? -13.789 -8.047 18.109 1 30.3 3 LEU B CA 1
ATOM 978 C C . LEU B 1 3 ? -12.484 -7.406 17.672 1 30.3 3 LEU B C 1
ATOM 980 O O . LEU B 1 3 ? -12.297 -7.109 16.484 1 30.3 3 LEU B O 1
ATOM 984 N N . LYS B 1 4 ? -11.898 -6.805 18.625 1 34.34 4 LYS B N 1
ATOM 985 C CA . LYS B 1 4 ? -10.891 -5.762 18.5 1 34.34 4 LYS B CA 1
ATOM 986 C C . LYS B 1 4 ? -9.641 -6.281 17.797 1 34.34 4 LYS B C 1
ATOM 988 O O . LYS B 1 4 ? -8.547 -5.738 17.984 1 34.34 4 LYS B O 1
ATOM 993 N N . GLN B 1 5 ? -9.758 -7.449 17.391 1 35.69 5 GLN B N 1
ATOM 994 C CA . GLN B 1 5 ? -8.461 -7.816 16.844 1 35.69 5 GLN B CA 1
ATOM 995 C C . GLN B 1 5 ? -7.898 -6.703 15.969 1 35.69 5 GLN B C 1
ATOM 997 O O . GLN B 1 5 ? -8.617 -6.117 15.156 1 35.69 5 GLN B O 1
ATOM 1002 N N . ALA B 1 6 ? -6.977 -6.047 16.391 1 38.91 6 ALA B N 1
ATOM 1003 C CA . ALA B 1 6 ? -6.273 -4.891 15.836 1 38.91 6 ALA B CA 1
ATOM 1004 C C . ALA B 1 6 ? -6.191 -4.973 14.312 1 38.91 6 ALA B C 1
ATOM 1006 O O . ALA B 1 6 ? -5.5 -5.836 13.766 1 38.91 6 ALA B O 1
ATOM 1007 N N . ALA B 1 7 ? -7.266 -4.891 13.586 1 43.84 7 ALA B N 1
ATOM 1008 C CA . ALA B 1 7 ? -7.336 -4.781 12.125 1 43.84 7 ALA B CA 1
ATOM 1009 C C . ALA B 1 7 ? -6.098 -4.086 11.57 1 43.84 7 ALA B C 1
ATOM 1011 O O . ALA B 1 7 ? -6.207 -3.182 10.734 1 43.84 7 ALA B O 1
ATOM 1012 N N . SER B 1 8 ? -5.176 -3.859 12.391 1 52.03 8 SER B N 1
ATOM 1013 C CA . SER B 1 8 ? -4.086 -2.941 12.078 1 52.03 8 SER B CA 1
ATOM 1014 C C . SER B 1 8 ? -3.652 -3.082 10.617 1 52.03 8 SER B C 1
ATOM 1016 O O . SER B 1 8 ? -3.639 -2.102 9.875 1 52.03 8 SER B O 1
ATOM 1018 N N . GLU B 1 9 ? -2.836 -4.137 10.266 1 76.44 9 GLU B N 1
ATOM 1019 C CA . GLU B 1 9 ? -2.057 -3.99 9.039 1 76.44 9 GLU B CA 1
ATOM 1020 C C . GLU B 1 9 ? -2.543 -4.953 7.961 1 76.44 9 GLU B C 1
ATOM 1022 O O . GLU B 1 9 ? -1.804 -5.844 7.539 1 76.44 9 GLU B O 1
ATOM 1027 N N . ALA B 1 10 ? -3.857 -4.668 7.828 1 84.5 10 ALA B N 1
ATOM 1028 C CA . ALA B 1 10 ? -4.582 -5.562 6.926 1 84.5 10 ALA B CA 1
ATOM 1029 C C . ALA B 1 10 ? -3.852 -5.703 5.594 1 84.5 10 ALA B C 1
ATOM 1031 O O . ALA B 1 10 ? -3.721 -6.809 5.062 1 84.5 10 A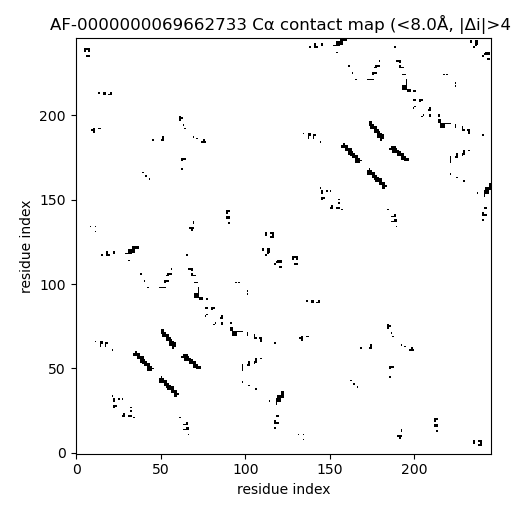LA B O 1
ATOM 1032 N N . ALA B 1 11 ? -3.416 -4.602 5.16 1 90.19 11 ALA B N 1
ATOM 1033 C CA . ALA B 1 11 ? -2.73 -4.652 3.871 1 90.19 11 ALA B CA 1
ATOM 1034 C C . ALA B 1 11 ? -1.457 -5.488 3.961 1 90.19 11 ALA B C 1
ATOM 1036 O O . ALA B 1 11 ? -1.186 -6.316 3.086 1 90.19 11 ALA B O 1
ATOM 1037 N N . THR B 1 12 ? -0.792 -5.281 5.012 1 90.94 12 THR B N 1
ATOM 1038 C CA . THR B 1 12 ? 0.448 -6.027 5.203 1 90.94 12 THR B CA 1
ATOM 1039 C C . THR B 1 12 ? 0.166 -7.52 5.348 1 90.94 12 THR B C 1
ATOM 1041 O O . THR B 1 12 ? 0.857 -8.344 4.754 1 90.94 12 THR B O 1
ATOM 1044 N N . GLU B 1 13 ? -0.836 -7.801 6.094 1 88.81 13 GLU B N 1
ATOM 1045 C CA . GLU B 1 13 ? -1.199 -9.203 6.293 1 88.81 13 GLU B CA 1
ATOM 1046 C C . GLU B 1 13 ? -1.638 -9.852 4.984 1 88.81 13 GLU B C 1
ATOM 1048 O O . GLU B 1 13 ? -1.314 -11.008 4.723 1 88.81 13 GLU B O 1
ATOM 1053 N N . ASN B 1 14 ? -2.387 -9.102 4.27 1 88.94 14 ASN B N 1
ATOM 1054 C CA . ASN B 1 14 ? -2.834 -9.602 2.973 1 88.94 14 ASN B CA 1
ATOM 1055 C C . ASN B 1 14 ? -1.655 -9.891 2.047 1 88.94 14 ASN B C 1
ATOM 1057 O O . ASN B 1 14 ? -1.608 -10.938 1.402 1 88.94 14 ASN B O 1
ATOM 1061 N N . MET B 1 15 ? -0.707 -9.047 2.035 1 92.75 15 MET B N 1
ATOM 1062 C CA . MET B 1 15 ? 0.459 -9.203 1.17 1 92.75 15 MET B CA 1
ATOM 1063 C C . MET B 1 15 ? 1.332 -10.359 1.637 1 92.75 15 MET B C 1
ATOM 1065 O O . MET B 1 15 ? 1.877 -11.102 0.817 1 92.75 15 MET B O 1
ATOM 1069 N N . LYS B 1 16 ? 1.431 -10.5 2.887 1 91.81 16 LYS B N 1
ATOM 1070 C CA . LYS B 1 16 ? 2.18 -11.633 3.422 1 91.81 16 LYS B CA 1
ATOM 1071 C C . LYS B 1 16 ? 1.514 -12.961 3.059 1 91.81 16 LYS B C 1
ATOM 1073 O O . LYS B 1 16 ? 2.189 -13.914 2.682 1 91.81 16 LYS B O 1
ATOM 1078 N N . ALA B 1 17 ? 0.249 -12.922 3.197 1 89.5 17 ALA B N 1
ATOM 1079 C CA . ALA B 1 17 ? -0.504 -14.125 2.838 1 89.5 17 ALA B CA 1
ATOM 1080 C C . ALA B 1 17 ? -0.332 -14.453 1.358 1 89.5 17 ALA B C 1
ATOM 1082 O O . ALA B 1 17 ? -0.209 -15.625 0.989 1 89.5 17 ALA B O 1
ATOM 1083 N N . SER B 1 18 ? -0.357 -13.469 0.573 1 91.5 18 SER B N 1
ATOM 1084 C CA . SER B 1 18 ? -0.148 -13.648 -0.859 1 91.5 18 SER B CA 1
ATOM 1085 C C . SER B 1 18 ? 1.236 -14.219 -1.147 1 91.5 18 SER B C 1
ATOM 1087 O O . SER B 1 18 ? 1.388 -15.086 -2.012 1 91.5 18 SER B O 1
ATOM 1089 N N . ALA B 1 19 ? 2.229 -13.742 -0.477 1 92.62 19 ALA B N 1
ATOM 1090 C CA . ALA B 1 19 ? 3.584 -14.266 -0.633 1 92.62 19 ALA B CA 1
ATOM 1091 C C . ALA B 1 19 ? 3.66 -15.734 -0.229 1 92.62 19 ALA B C 1
ATOM 1093 O O . ALA B 1 19 ? 4.32 -16.531 -0.896 1 92.62 19 ALA B O 1
ATOM 1094 N N . ASN B 1 20 ? 2.98 -16.047 0.826 1 90.88 20 ASN B N 1
ATOM 1095 C CA . ASN B 1 20 ? 2.926 -17.438 1.266 1 90.88 20 ASN B CA 1
ATOM 1096 C C . ASN B 1 20 ? 2.268 -18.328 0.219 1 90.88 20 ASN B C 1
ATOM 1098 O O . ASN B 1 20 ? 2.689 -19.469 0.014 1 90.88 20 ASN B O 1
ATOM 1102 N N . ASN B 1 21 ? 1.244 -17.812 -0.37 1 90.12 21 ASN B N 1
ATOM 1103 C CA . ASN B 1 21 ? 0.623 -18.547 -1.47 1 90.12 21 ASN B CA 1
ATOM 1104 C C . ASN B 1 21 ? 1.63 -18.859 -2.57 1 90.12 21 ASN B C 1
ATOM 1106 O O . ASN B 1 21 ? 1.618 -19.969 -3.131 1 90.12 21 ASN B O 1
ATOM 1110 N N . MET B 1 22 ? 2.449 -17.875 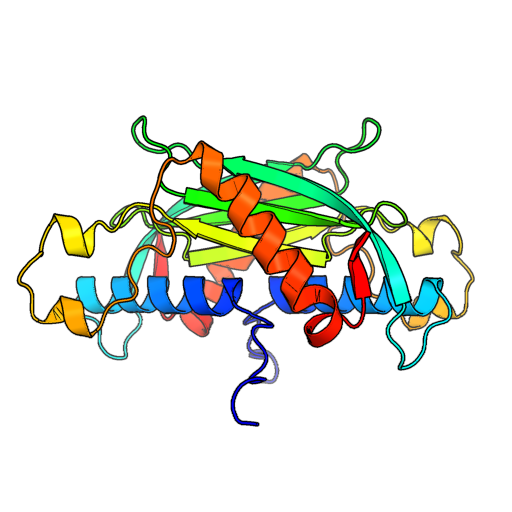-2.863 1 91.19 22 MET B N 1
ATOM 1111 C CA . MET B 1 22 ? 3.457 -18.062 -3.9 1 91.19 22 MET B CA 1
ATOM 1112 C C . MET B 1 22 ? 4.457 -19.141 -3.5 1 91.19 22 MET B C 1
ATOM 1114 O O . MET B 1 22 ? 4.871 -19.953 -4.332 1 91.19 22 MET B O 1
ATOM 1118 N N . MET B 1 23 ? 4.77 -19.094 -2.293 1 90.81 23 MET B N 1
ATOM 1119 C CA . MET B 1 23 ? 5.695 -20.109 -1.795 1 90.81 23 MET B CA 1
ATOM 1120 C C . MET B 1 23 ? 5.094 -21.5 -1.923 1 90.81 23 MET B C 1
ATOM 1122 O O . MET B 1 23 ? 5.766 -22.438 -2.357 1 90.81 23 MET B O 1
ATOM 1126 N N . LEU B 1 24 ? 3.854 -21.625 -1.565 1 86.12 24 LEU B N 1
ATOM 1127 C CA . LEU B 1 24 ? 3.139 -22.891 -1.658 1 86.12 24 LEU B CA 1
ATOM 1128 C C . LEU B 1 24 ? 3.039 -23.359 -3.107 1 86.12 24 LEU B C 1
ATOM 1130 O O . LEU B 1 24 ? 3.285 -24.531 -3.408 1 86.12 24 LEU B O 1
ATOM 1134 N N . GLN B 1 25 ? 2.738 -22.453 -3.906 1 85.06 25 GLN B N 1
ATOM 1135 C CA . GLN B 1 25 ? 2.605 -22.75 -5.328 1 85.06 25 GLN B CA 1
ATOM 1136 C C . GLN B 1 25 ? 3.928 -23.25 -5.91 1 85.06 25 GLN B C 1
ATOM 1138 O O . GLN B 1 25 ? 3.941 -24.109 -6.797 1 85.06 25 GLN B O 1
ATOM 1143 N N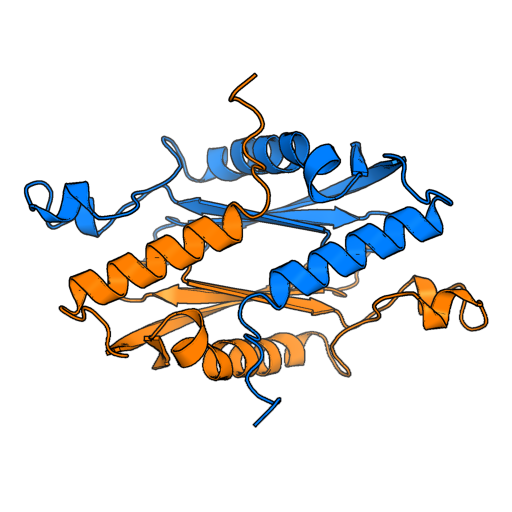 . ASN B 1 26 ? 4.984 -22.625 -5.395 1 87.62 26 ASN B N 1
ATOM 1144 C CA . ASN B 1 26 ? 6.316 -22.984 -5.879 1 87.62 26 ASN B CA 1
ATOM 1145 C C . ASN B 1 26 ? 6.836 -24.25 -5.203 1 87.62 26 ASN B C 1
ATOM 1147 O O . ASN B 1 26 ? 7.934 -24.719 -5.52 1 87.62 26 ASN B O 1
ATOM 1151 N N . GLY B 1 27 ? 6.07 -24.75 -4.254 1 84.06 27 GLY B N 1
ATOM 1152 C CA . GLY B 1 27 ? 6.488 -25.938 -3.545 1 84.06 27 GLY B CA 1
ATOM 1153 C C . GLY B 1 27 ? 7.547 -25.672 -2.492 1 84.06 27 GLY B C 1
ATOM 1154 O O . GLY B 1 27 ? 8.32 -26.562 -2.139 1 84.06 27 GLY B O 1
ATOM 1155 N N . ALA B 1 28 ? 7.562 -24.344 -2.252 1 74.94 28 ALA B N 1
ATOM 1156 C CA . ALA B 1 28 ? 8.57 -23.953 -1.272 1 74.94 28 ALA B CA 1
ATOM 1157 C C . ALA B 1 28 ? 7.996 -23.938 0.139 1 74.94 28 ALA B C 1
ATOM 1159 O O . ALA B 1 28 ? 6.844 -23.547 0.341 1 74.94 28 ALA B O 1
ATOM 1160 N N . GLN B 1 29 ? 8.508 -24.656 1.084 1 70.62 29 GLN B N 1
ATOM 1161 C CA . GLN B 1 29 ? 8.008 -24.641 2.453 1 70.62 29 GLN B CA 1
ATOM 1162 C C . GLN B 1 29 ? 8.727 -23.578 3.283 1 70.62 29 GLN B C 1
ATOM 1164 O O . GLN B 1 29 ? 8.078 -22.719 3.898 1 70.62 29 GLN B O 1
ATOM 1169 N N . LYS B 1 30 ? 9.938 -23.594 3.377 1 71.06 30 LYS B N 1
ATOM 1170 C CA . LYS B 1 30 ? 10.641 -22.688 4.285 1 71.06 30 LYS B CA 1
ATOM 1171 C C . LYS B 1 30 ? 11.789 -21.984 3.574 1 71.06 30 LYS B C 1
ATOM 1173 O O . LYS B 1 30 ? 12.414 -21.078 4.141 1 71.06 30 LYS B O 1
ATOM 1178 N N . ASN B 1 31 ? 11.891 -22.312 2.367 1 86 31 ASN B N 1
ATOM 1179 C CA . ASN B 1 31 ? 13.047 -21.734 1.677 1 86 31 ASN B CA 1
ATOM 1180 C C . ASN B 1 31 ? 12.633 -20.656 0.688 1 86 31 ASN B C 1
ATOM 1182 O O . ASN B 1 31 ? 11.508 -20.672 0.182 1 86 31 ASN B O 1
ATOM 1186 N N . THR B 1 32 ? 13.602 -19.828 0.523 1 92.5 32 THR B N 1
ATOM 1187 C CA . THR B 1 32 ? 13.398 -18.766 -0.464 1 92.5 32 THR B CA 1
ATOM 1188 C C . THR B 1 32 ? 13.219 -19.359 -1.859 1 92.5 32 THR B C 1
ATOM 1190 O O . THR B 1 32 ? 13.93 -20.297 -2.238 1 92.5 32 THR B O 1
ATOM 1193 N N . THR B 1 33 ? 12.234 -18.906 -2.59 1 95.5 33 THR B N 1
ATOM 1194 C CA . THR B 1 33 ? 11.977 -19.328 -3.963 1 95.5 33 THR B CA 1
ATOM 1195 C C . THR B 1 33 ? 11.844 -18.125 -4.887 1 95.5 33 THR B C 1
ATOM 1197 O O . THR B 1 33 ? 11.555 -17.016 -4.43 1 95.5 33 THR B O 1
ATOM 1200 N N . SER B 1 34 ? 12.188 -18.391 -6.168 1 96.12 34 SER B N 1
ATOM 1201 C CA . SER B 1 34 ? 12.078 -17.312 -7.156 1 96.12 34 SER B CA 1
ATOM 1202 C C . SER B 1 34 ? 10.625 -16.969 -7.434 1 96.12 34 SER B C 1
ATOM 1204 O O . SER B 1 34 ? 9.742 -17.828 -7.363 1 96.12 34 SER B O 1
ATOM 1206 N N . CYS B 1 35 ? 10.406 -15.711 -7.734 1 96.44 35 CYS B N 1
ATOM 1207 C CA . CYS B 1 35 ? 9.07 -15.227 -8.07 1 96.44 35 CYS B CA 1
ATOM 1208 C C . CYS B 1 35 ? 9.148 -14.117 -9.109 1 96.44 35 CYS B C 1
ATOM 1210 O O . CYS B 1 35 ? 9.781 -13.086 -8.891 1 96.44 35 CYS B O 1
ATOM 1212 N N . GLY B 1 36 ? 8.539 -14.367 -10.297 1 96.5 36 GLY B N 1
ATOM 1213 C CA . GLY B 1 36 ? 8.391 -13.281 -11.266 1 96.5 36 GLY B CA 1
ATOM 1214 C C . GLY B 1 36 ? 7.422 -12.211 -10.812 1 96.5 36 GLY B C 1
ATOM 1215 O O . GLY B 1 36 ? 6.312 -12.516 -10.367 1 96.5 36 GLY B O 1
ATOM 1216 N N . VAL B 1 37 ? 7.934 -10.938 -10.945 1 96.19 37 VAL B N 1
ATOM 1217 C CA . VAL B 1 37 ? 7.055 -9.859 -10.5 1 96.19 37 VAL B CA 1
ATOM 1218 C C . VAL B 1 37 ? 6.992 -8.773 -11.57 1 96.19 37 VAL B C 1
ATOM 1220 O O . VAL B 1 37 ? 7.926 -8.609 -12.359 1 96.19 37 VAL B O 1
ATOM 1223 N N . SER B 1 38 ? 5.828 -8.117 -11.555 1 93.94 38 SER B N 1
ATOM 1224 C CA . SER B 1 38 ? 5.637 -6.855 -12.258 1 93.94 38 SER B CA 1
ATOM 1225 C C . SER B 1 38 ? 5.512 -5.695 -11.273 1 93.94 38 SER B C 1
ATOM 1227 O O . SER B 1 38 ? 4.906 -5.836 -10.211 1 93.94 38 SER B O 1
ATOM 1229 N N . MET B 1 39 ? 6.168 -4.605 -11.656 1 94.69 39 MET B N 1
ATOM 1230 C CA . MET B 1 39 ? 6.125 -3.428 -10.797 1 94.69 39 MET B CA 1
ATOM 1231 C C . MET B 1 39 ? 5.16 -2.383 -11.352 1 94.69 39 MET B C 1
ATOM 1233 O O . MET B 1 39 ? 5.148 -2.121 -12.555 1 94.69 39 MET B O 1
ATOM 1237 N N . ASP B 1 40 ? 4.297 -1.877 -10.43 1 91.56 40 ASP B N 1
ATOM 1238 C CA . ASP B 1 40 ? 3.424 -0.753 -10.758 1 91.56 40 ASP B CA 1
ATOM 1239 C C . ASP B 1 40 ? 3.762 0.468 -9.898 1 91.56 40 ASP B C 1
ATOM 1241 O O . ASP B 1 40 ? 4.031 0.34 -8.703 1 91.56 40 ASP B O 1
ATOM 1245 N N . VAL B 1 41 ? 3.844 1.604 -10.609 1 91.31 41 VAL B N 1
ATOM 1246 C CA . VAL B 1 41 ? 4.137 2.857 -9.922 1 91.31 41 VAL B CA 1
ATOM 1247 C C . VAL B 1 41 ? 3.008 3.857 -10.164 1 91.31 41 VAL B C 1
ATOM 1249 O O . V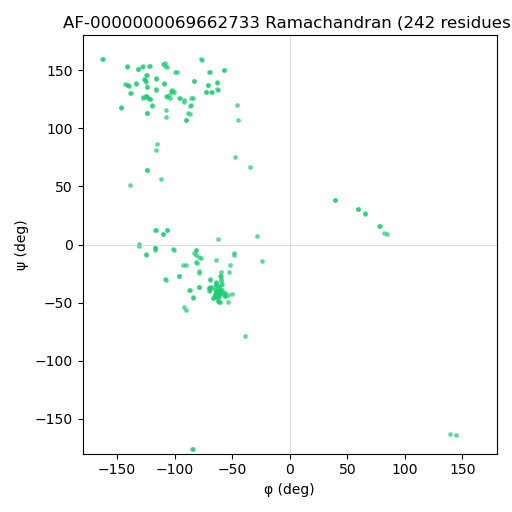AL B 1 41 ? 2.617 4.09 -11.312 1 91.31 41 VAL B O 1
ATOM 1252 N N . THR B 1 42 ? 2.484 4.344 -9.086 1 86.56 42 THR B N 1
ATOM 1253 C CA . THR B 1 42 ? 1.461 5.375 -9.188 1 86.56 42 THR B CA 1
ATOM 1254 C C . THR B 1 42 ? 1.871 6.621 -8.406 1 86.56 42 THR B C 1
ATOM 1256 O O . THR B 1 42 ? 2.494 6.52 -7.352 1 86.56 42 THR B O 1
ATOM 1259 N N . TRP B 1 43 ? 1.623 7.719 -9.125 1 87.56 43 TRP B N 1
ATOM 1260 C CA . TRP B 1 43 ? 1.863 9.008 -8.477 1 87.56 43 TRP B CA 1
ATOM 1261 C C . TRP B 1 43 ? 0.55 9.664 -8.07 1 87.56 43 TRP B C 1
ATOM 1263 O O . TRP B 1 43 ? -0.406 9.688 -8.852 1 87.56 43 TRP B O 1
ATOM 1273 N N . GLN B 1 44 ? 0.552 10.031 -6.82 1 79.25 44 GLN B N 1
ATOM 1274 C CA . GLN B 1 44 ? -0.654 10.695 -6.34 1 79.25 44 GLN B CA 1
ATOM 1275 C C . GLN B 1 44 ? -0.58 12.203 -6.574 1 79.25 44 GLN B C 1
ATOM 1277 O O . GLN B 1 44 ? 0.329 12.875 -6.078 1 79.25 44 GLN B O 1
ATOM 1282 N N . LYS B 1 45 ? -1.461 12.594 -7.449 1 72.81 45 LYS B N 1
ATOM 1283 C CA . LYS B 1 45 ? -1.496 14.023 -7.762 1 72.81 45 LYS B CA 1
ATOM 1284 C C . LYS B 1 45 ? -2.371 14.781 -6.77 1 72.81 45 LYS B C 1
ATOM 1286 O O . LYS B 1 45 ? -3.504 14.375 -6.5 1 72.81 45 LYS B O 1
ATOM 1291 N N . ARG B 1 46 ? -1.699 15.789 -6.215 1 69.19 46 ARG B N 1
ATOM 1292 C CA . ARG B 1 46 ? -2.453 16.75 -5.418 1 69.19 46 ARG B CA 1
ATOM 1293 C C . ARG B 1 46 ? -2.07 18.188 -5.777 1 69.19 46 ARG B C 1
ATOM 1295 O O . ARG B 1 46 ? -0.888 18.516 -5.816 1 69.19 46 ARG B O 1
ATOM 1302 N N . ASP B 1 47 ? -3.117 19 -5.836 1 68.62 47 ASP B N 1
ATOM 1303 C CA . ASP B 1 47 ? -2.932 20.422 -6.137 1 68.62 47 ASP B CA 1
ATOM 1304 C C . ASP B 1 47 ? -1.862 20.625 -7.207 1 68.62 47 ASP B C 1
ATOM 1306 O O . ASP B 1 47 ? -0.935 21.406 -7.023 1 68.62 47 ASP B O 1
ATOM 1310 N N . TYR B 1 48 ? -1.847 19.844 -8.078 1 68.69 48 TYR B N 1
ATOM 1311 C CA . TYR B 1 48 ? -0.969 19.969 -9.234 1 68.69 48 TYR B CA 1
ATOM 1312 C C . TYR B 1 48 ? 0.428 19.453 -8.922 1 68.69 48 TYR B C 1
ATOM 1314 O O . TYR B 1 48 ? 1.38 19.719 -9.656 1 68.69 48 TYR B O 1
ATOM 1322 N N . SER B 1 49 ? 0.602 18.844 -7.844 1 77.12 49 SER B N 1
ATOM 1323 C CA . SER B 1 49 ? 1.891 18.266 -7.488 1 77.12 49 SER B CA 1
ATOM 1324 C C . SER B 1 49 ? 1.769 16.766 -7.23 1 77.12 49 SER B C 1
ATOM 1326 O O . SER B 1 49 ? 0.673 16.266 -6.969 1 77.12 49 SER B O 1
ATOM 1328 N N . PHE B 1 50 ? 2.939 16.125 -7.469 1 84.56 50 PHE B N 1
ATOM 1329 C CA . PHE B 1 50 ? 3.057 14.695 -7.203 1 84.56 50 PHE B CA 1
ATOM 1330 C C . PHE B 1 50 ? 4.062 14.43 -6.086 1 84.56 50 PHE B C 1
ATOM 1332 O O . PHE B 1 50 ? 5.234 14.156 -6.352 1 84.56 50 PHE B O 1
ATOM 1339 N N . PHE B 1 51 ? 3.613 14.477 -4.828 1 87.94 51 PHE B N 1
ATOM 1340 C CA . PHE B 1 51 ? 4.539 14.406 -3.705 1 87.94 51 PHE B CA 1
ATOM 1341 C C . PHE B 1 51 ? 4.711 12.969 -3.23 1 87.94 51 PHE B C 1
ATOM 1343 O O . PHE B 1 51 ? 5.664 12.648 -2.516 1 87.94 51 PHE B O 1
ATOM 1350 N N . ASN B 1 52 ? 3.748 12.18 -3.664 1 90.88 52 ASN B N 1
ATOM 1351 C CA . ASN B 1 52 ? 3.789 10.812 -3.172 1 90.88 52 ASN B CA 1
ATOM 1352 C C . ASN B 1 52 ? 3.762 9.805 -4.316 1 90.88 52 ASN B C 1
ATOM 1354 O O . ASN B 1 52 ? 3.119 10.039 -5.344 1 90.88 52 ASN B O 1
ATOM 1358 N N . GLY B 1 53 ? 4.508 8.773 -4.121 1 91.06 53 GLY B N 1
ATOM 1359 C CA . GLY B 1 53 ? 4.453 7.613 -4.996 1 91.06 53 GLY B CA 1
ATOM 1360 C C . GLY B 1 53 ? 4.176 6.316 -4.254 1 91.06 53 GLY B C 1
ATOM 1361 O O . GLY B 1 53 ? 4.551 6.172 -3.09 1 91.06 53 GLY B O 1
ATOM 1362 N N . CYS B 1 54 ? 3.459 5.484 -4.934 1 91.94 54 CYS B N 1
ATOM 1363 C CA . CYS B 1 54 ? 3.242 4.125 -4.449 1 91.94 54 CYS B CA 1
ATOM 1364 C C . CYS B 1 54 ? 3.777 3.102 -5.445 1 91.94 54 CYS B C 1
ATOM 1366 O O . CYS B 1 54 ? 3.369 3.086 -6.609 1 91.94 54 CYS B O 1
ATOM 1368 N N . VAL B 1 55 ? 4.711 2.342 -4.945 1 94.75 55 VAL B N 1
ATOM 1369 C CA . VAL B 1 55 ? 5.293 1.276 -5.758 1 94.75 55 VAL B CA 1
ATOM 1370 C C . VAL B 1 55 ? 4.785 -0.079 -5.27 1 94.75 55 VAL B C 1
ATOM 1372 O O . VAL B 1 55 ? 4.848 -0.376 -4.074 1 94.75 55 VAL B O 1
ATOM 1375 N N . SER B 1 56 ? 4.254 -0.86 -6.18 1 94.5 56 SER B N 1
ATOM 1376 C CA . SER B 1 56 ? 3.734 -2.172 -5.812 1 94.5 56 SER B CA 1
ATOM 1377 C C . SER B 1 56 ? 4.367 -3.275 -6.652 1 94.5 56 SER B C 1
ATOM 1379 O O . SER B 1 56 ? 4.609 -3.092 -7.844 1 94.5 56 SER B O 1
ATOM 1381 N N . SER B 1 57 ? 4.648 -4.363 -5.984 1 95.56 57 SER B N 1
ATOM 1382 C CA . SER B 1 57 ? 5.062 -5.574 -6.688 1 95.56 57 SER B CA 1
ATOM 1383 C C . SER B 1 57 ? 3.906 -6.562 -6.812 1 95.56 57 SER B C 1
ATOM 1385 O O . SER B 1 57 ? 3.213 -6.84 -5.836 1 95.56 57 SER B O 1
ATOM 1387 N N . ILE B 1 58 ? 3.734 -7.027 -7.996 1 93.31 58 ILE B N 1
ATOM 1388 C CA . ILE B 1 58 ? 2.635 -7.938 -8.297 1 93.31 58 ILE B CA 1
ATOM 1389 C C . ILE B 1 58 ? 3.184 -9.227 -8.906 1 93.31 58 ILE B C 1
ATOM 1391 O O . ILE B 1 58 ? 3.955 -9.188 -9.867 1 93.31 58 ILE B O 1
ATOM 1395 N N . SER B 1 59 ? 2.777 -10.305 -8.289 1 93.56 59 SER B N 1
ATOM 1396 C CA . SER B 1 59 ? 3.211 -11.586 -8.844 1 93.56 59 SER B CA 1
ATOM 1397 C C . SER B 1 59 ? 2.664 -11.789 -10.258 1 93.56 59 SER B C 1
ATOM 1399 O O . SER B 1 59 ? 1.484 -11.539 -10.508 1 93.56 59 SER B O 1
ATOM 1401 N N . VAL B 1 60 ? 3.529 -12.336 -11.133 1 90.75 60 VAL B N 1
ATOM 1402 C CA . VAL B 1 60 ? 3.102 -12.594 -12.5 1 90.75 60 VAL B CA 1
ATOM 1403 C C . VAL B 1 60 ? 2.27 -13.875 -12.555 1 90.75 60 VAL B C 1
ATOM 1405 O O . VAL B 1 60 ? 1.409 -14.031 -13.422 1 90.75 60 VAL B O 1
ATOM 1408 N N . ASP B 1 61 ? 2.459 -14.727 -11.57 1 87.62 61 ASP B N 1
ATOM 1409 C CA . ASP B 1 61 ? 1.832 -16.047 -11.594 1 87.62 61 ASP B CA 1
ATOM 1410 C C . ASP B 1 61 ? 0.403 -15.984 -11.055 1 87.62 61 ASP B C 1
ATOM 1412 O O . ASP B 1 61 ? -0.508 -16.578 -11.633 1 87.62 61 ASP B O 1
ATOM 1416 N N . ASN B 1 62 ? 0.215 -15.289 -9.914 1 84.62 62 ASN B N 1
ATOM 1417 C CA . ASN B 1 62 ? -1.116 -15.305 -9.32 1 84.62 62 ASN B CA 1
ATOM 1418 C C . ASN B 1 62 ? -1.731 -13.914 -9.281 1 84.62 62 ASN B C 1
ATOM 1420 O O . ASN B 1 62 ? -2.85 -13.734 -8.797 1 84.62 62 ASN B O 1
ATOM 1424 N N . GLU B 1 63 ? -1.015 -12.922 -9.703 1 87.5 63 GLU B N 1
ATOM 1425 C CA . GLU B 1 63 ? -1.487 -11.555 -9.906 1 87.5 63 GLU B CA 1
ATOM 1426 C C . GLU B 1 63 ? -1.882 -10.906 -8.578 1 87.5 63 GLU B C 1
ATOM 1428 O O . GLU B 1 63 ? -2.814 -10.102 -8.531 1 87.5 63 GLU B O 1
ATOM 1433 N N . LYS B 1 64 ? -1.279 -11.375 -7.551 1 89.69 64 LYS B N 1
ATOM 1434 C CA . LYS B 1 64 ? -1.519 -10.758 -6.25 1 89.69 64 LYS B CA 1
ATOM 1435 C C . LYS B 1 64 ? -0.418 -9.758 -5.902 1 89.69 64 LYS B C 1
ATOM 1437 O O . LYS B 1 64 ? 0.731 -9.922 -6.316 1 89.69 64 LYS B O 1
ATOM 1442 N N . VAL B 1 65 ? -0.813 -8.719 -5.168 1 93.12 65 VAL B N 1
ATOM 1443 C CA . VAL B 1 65 ? 0.16 -7.758 -4.66 1 93.12 65 VAL B CA 1
ATOM 1444 C C . VAL B 1 65 ? 0.966 -8.391 -3.525 1 93.12 65 VAL B C 1
ATOM 1446 O O . VAL B 1 65 ? 0.395 -8.93 -2.576 1 93.12 65 VAL B O 1
ATOM 1449 N N . LEU B 1 66 ? 2.316 -8.258 -3.607 1 94.88 66 LEU B N 1
ATOM 1450 C CA . LEU B 1 66 ? 3.199 -8.93 -2.66 1 94.88 66 LEU B CA 1
ATOM 1451 C C . LEU B 1 66 ? 3.82 -7.926 -1.692 1 94.88 66 LEU B C 1
ATOM 1453 O O . LEU B 1 66 ? 4.176 -8.281 -0.566 1 94.88 66 LEU B O 1
ATOM 1457 N N . ASP B 1 67 ? 3.969 -6.801 -2.188 1 95.56 67 ASP B N 1
ATOM 1458 C CA . ASP B 1 67 ? 4.641 -5.77 -1.4 1 95.56 67 ASP B CA 1
ATOM 1459 C C . ASP B 1 67 ? 4.363 -4.379 -1.966 1 95.56 67 ASP B C 1
ATOM 1461 O O . ASP B 1 67 ? 3.979 -4.242 -3.129 1 95.56 67 ASP B O 1
ATOM 1465 N N . ILE B 1 68 ? 4.562 -3.363 -1.102 1 95.56 68 ILE B N 1
ATOM 1466 C CA . ILE B 1 68 ? 4.438 -1.979 -1.545 1 95.56 68 ILE B CA 1
ATOM 1467 C C . ILE B 1 68 ? 5.52 -1.126 -0.881 1 95.56 68 ILE B C 1
ATOM 1469 O O . ILE B 1 68 ? 6.082 -1.517 0.142 1 95.56 68 ILE B O 1
ATOM 1473 N N . GLU B 1 69 ? 5.879 -0.079 -1.549 1 95.19 69 GLU B N 1
ATOM 1474 C CA . GLU B 1 69 ? 6.703 0.994 -0.997 1 95.19 69 GLU B CA 1
ATOM 1475 C C . GLU B 1 69 ? 6.043 2.355 -1.2 1 95.19 69 GLU B C 1
ATOM 1477 O O . GLU B 1 69 ? 5.562 2.66 -2.293 1 95.19 69 GLU B O 1
ATOM 1482 N N . ILE B 1 70 ? 5.922 3.062 -0.097 1 94.06 70 ILE B N 1
ATOM 1483 C CA . ILE B 1 70 ? 5.414 4.43 -0.158 1 94.06 70 ILE B CA 1
ATOM 1484 C C . ILE B 1 70 ? 6.582 5.41 -0.183 1 94.06 70 ILE B C 1
ATOM 1486 O O . ILE B 1 70 ? 7.48 5.34 0.659 1 94.06 70 ILE B O 1
ATOM 1490 N N . MET B 1 71 ? 6.477 6.211 -1.203 1 93.31 71 MET B N 1
ATOM 1491 C CA . MET B 1 71 ? 7.543 7.191 -1.388 1 93.31 71 MET B CA 1
ATOM 1492 C C . MET B 1 71 ? 7.008 8.609 -1.241 1 93.31 71 MET B C 1
ATOM 1494 O O . MET B 1 71 ? 5.867 8.891 -1.612 1 93.31 71 MET B O 1
ATOM 1498 N N . SER B 1 72 ? 7.805 9.477 -0.664 1 92.94 72 SER B N 1
ATOM 1499 C CA . SER B 1 72 ? 7.48 10.898 -0.59 1 92.94 72 SER B CA 1
ATOM 1500 C C . SER B 1 72 ? 8.719 11.758 -0.812 1 92.94 72 SER B C 1
ATOM 1502 O O . SER B 1 72 ? 9.805 11.438 -0.322 1 92.94 72 SER B O 1
ATOM 1504 N N . ASN B 1 73 ? 8.484 12.828 -1.617 1 91.62 73 ASN B N 1
ATOM 1505 C CA . ASN B 1 73 ? 9.625 13.703 -1.867 1 91.62 73 ASN B CA 1
ATOM 1506 C C . ASN B 1 73 ? 9.383 15.109 -1.329 1 91.62 73 ASN B C 1
ATOM 1508 O O . ASN B 1 73 ? 10.117 16.047 -1.66 1 91.62 73 ASN B O 1
ATOM 1512 N N . PHE B 1 74 ? 8.359 15.258 -0.539 1 87.06 74 PHE B N 1
ATOM 1513 C CA . PHE B 1 74 ? 8.008 16.531 0.065 1 87.06 74 PHE B CA 1
ATOM 1514 C C . PHE B 1 74 ? 7.512 16.344 1.492 1 87.06 74 PHE B C 1
ATOM 1516 O O . PHE B 1 74 ? 6.816 15.367 1.786 1 87.06 74 PHE B O 1
ATOM 1523 N N . CYS B 1 75 ? 7.996 17.25 2.34 1 86.06 75 CYS B N 1
ATOM 1524 C CA . CYS B 1 75 ? 7.531 17.266 3.723 1 86.06 75 CYS B CA 1
ATOM 1525 C C . CYS B 1 75 ? 6.969 18.641 4.086 1 86.06 75 CYS B C 1
ATOM 1527 O O . CYS B 1 75 ? 7.719 19.594 4.234 1 86.06 75 CYS B O 1
ATOM 1529 N N . ARG B 1 76 ? 5.715 18.609 4.301 1 81.62 76 ARG B N 1
ATOM 1530 C CA . ARG B 1 76 ? 5.047 19.875 4.574 1 81.62 76 ARG B CA 1
ATOM 1531 C C . ARG B 1 76 ? 5.465 20.438 5.934 1 81.62 76 ARG B C 1
ATOM 1533 O O . ARG B 1 76 ? 5.578 21.656 6.102 1 81.62 76 ARG B O 1
ATOM 1540 N N . MET B 1 77 ? 5.641 19.625 6.828 1 79.25 77 MET B N 1
ATOM 1541 C CA . MET B 1 77 ? 6.055 20.078 8.156 1 79.25 77 MET B CA 1
ATOM 1542 C C . MET B 1 77 ? 7.414 20.766 8.094 1 79.25 77 MET B C 1
ATOM 1544 O O . MET B 1 77 ? 7.605 21.812 8.711 1 79.25 77 MET B O 1
ATOM 1548 N N . CYS B 1 78 ? 8.242 20.109 7.359 1 82.94 78 CYS B N 1
ATOM 1549 C CA . CYS B 1 78 ? 9.57 20.703 7.211 1 82.94 78 CYS B CA 1
ATOM 1550 C C . CYS B 1 78 ? 9.492 22.016 6.434 1 82.94 78 CYS B C 1
ATOM 1552 O O . CYS B 1 78 ? 10.258 22.938 6.703 1 82.94 78 CYS B O 1
ATOM 1554 N N . ASN B 1 79 ? 8.617 21.984 5.5 1 83.69 79 ASN B N 1
ATOM 1555 C CA . ASN B 1 79 ? 8.477 23.172 4.668 1 83.69 79 ASN B CA 1
ATOM 1556 C C . ASN B 1 79 ? 7.859 24.328 5.441 1 83.69 79 ASN B C 1
ATOM 1558 O O . ASN B 1 79 ? 8.273 25.484 5.285 1 83.69 79 ASN B O 1
ATOM 1562 N N . ASN B 1 80 ? 6.926 24.078 6.234 1 80.44 80 ASN B N 1
ATOM 1563 C CA . ASN B 1 80 ? 6.188 25.125 6.938 1 80.44 80 ASN B CA 1
ATOM 1564 C C . ASN B 1 80 ? 6.883 25.516 8.242 1 80.44 80 ASN B C 1
ATOM 1566 O O . ASN B 1 80 ? 6.762 26.656 8.695 1 80.44 80 ASN B O 1
ATOM 1570 N N . MET B 1 81 ? 7.414 24.5 8.906 1 76.69 81 MET B N 1
ATOM 1571 C CA . MET B 1 81 ? 8.039 24.75 10.203 1 76.69 81 MET B CA 1
ATOM 1572 C C . MET B 1 81 ? 9.484 24.266 10.211 1 76.69 81 MET B C 1
ATOM 1574 O O . MET B 1 81 ? 9.844 23.391 10.984 1 76.69 81 MET B O 1
ATOM 1578 N N . PRO B 1 82 ? 10.273 24.859 9.414 1 71.38 82 PRO B N 1
ATOM 1579 C CA . PRO B 1 82 ? 11.648 24.375 9.281 1 71.38 82 PRO B CA 1
ATOM 1580 C C . PRO B 1 82 ? 12.414 24.438 10.602 1 71.38 82 PRO B C 1
ATOM 1582 O O . PRO B 1 82 ? 13.32 23.625 10.828 1 71.38 82 PRO B O 1
ATOM 1585 N N . ASN B 1 83 ? 12.078 25.25 11.391 1 70 83 ASN B N 1
ATOM 1586 C CA . ASN B 1 83 ? 12.82 25.469 12.625 1 70 83 ASN B CA 1
ATOM 1587 C C . ASN B 1 83 ? 12.07 24.922 13.836 1 70 83 ASN B C 1
ATOM 1589 O O . ASN B 1 83 ? 12.438 25.203 14.977 1 70 83 ASN B O 1
ATOM 1593 N N . SER B 1 84 ? 11.156 24.219 13.531 1 63.47 84 SER B N 1
ATOM 1594 C CA . SER B 1 84 ? 10.352 23.797 14.672 1 63.47 84 SER B CA 1
ATOM 1595 C C . SER B 1 84 ? 10.969 22.594 15.375 1 63.47 84 SER B C 1
ATOM 1597 O O . SER B 1 84 ? 11.734 21.844 14.766 1 63.47 84 SER B O 1
ATOM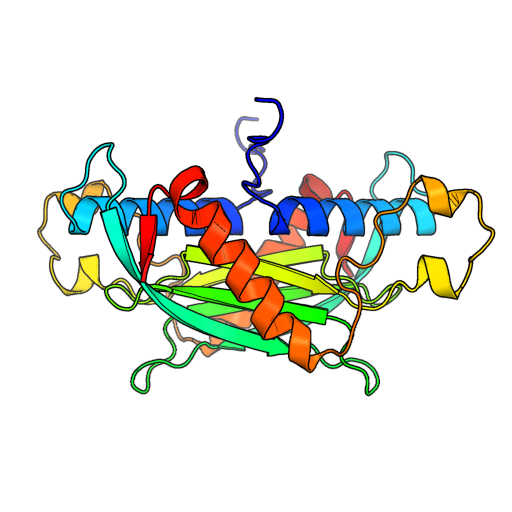 1599 N N . ASN B 1 85 ? 10.898 22.609 16.688 1 63.66 85 ASN B N 1
ATOM 1600 C CA . ASN B 1 85 ? 11.305 21.5 17.547 1 63.66 85 ASN B CA 1
ATOM 1601 C C . ASN B 1 85 ? 10.711 20.188 17.062 1 63.66 85 ASN B C 1
ATOM 1603 O O . ASN B 1 85 ? 11.133 19.109 17.5 1 63.66 85 ASN B O 1
ATOM 1607 N N . TYR B 1 86 ? 9.836 20.359 16.109 1 63.16 86 TYR B N 1
ATOM 1608 C CA . TYR B 1 86 ? 9.164 19.156 15.633 1 63.16 86 TYR B CA 1
ATOM 1609 C C . TYR B 1 86 ? 10.031 18.406 14.641 1 63.16 86 TYR B C 1
ATOM 1611 O O . TYR B 1 86 ? 9.828 17.203 14.406 1 63.16 86 TYR B O 1
ATOM 1619 N N . ARG B 1 87 ? 10.977 19.094 14.211 1 65.44 87 ARG B N 1
ATOM 1620 C CA . ARG B 1 87 ? 11.828 18.5 13.188 1 65.44 87 ARG B CA 1
ATOM 1621 C C . ARG B 1 87 ? 12.484 17.219 13.703 1 65.44 87 ARG B C 1
ATOM 1623 O O . ARG B 1 87 ? 12.633 16.25 12.953 1 65.44 87 ARG B O 1
ATOM 1630 N N . SER B 1 88 ? 12.664 17.344 14.953 1 66.38 88 SER B N 1
ATOM 1631 C CA . SER B 1 88 ? 13.375 16.188 15.508 1 66.38 88 SER B CA 1
ATOM 1632 C C . SER B 1 88 ? 12.438 15.023 15.758 1 66.38 88 SER B C 1
ATOM 1634 O O . SER B 1 88 ? 12.875 13.883 15.914 1 66.38 88 SER B O 1
ATOM 1636 N N . LYS B 1 89 ? 11.188 15.312 15.617 1 72.75 89 LYS B N 1
ATOM 1637 C CA . LYS B 1 89 ? 10.273 14.273 16.094 1 72.75 89 LYS B CA 1
ATOM 1638 C C . LYS B 1 89 ? 9.438 13.719 14.945 1 72.75 89 LYS B C 1
ATOM 1640 O O . LYS B 1 89 ? 8.703 12.742 15.117 1 72.75 89 LYS B O 1
ATOM 1645 N N . HIS B 1 90 ? 9.688 14.375 13.734 1 75.31 90 HIS B N 1
ATOM 1646 C CA . HIS B 1 90 ? 8.766 13.914 12.695 1 75.31 90 HIS B CA 1
ATOM 1647 C C . HIS B 1 90 ? 9.477 13.055 11.664 1 75.31 90 HIS B C 1
ATOM 1649 O O . HIS B 1 90 ? 10.711 13.055 11.602 1 75.31 90 HIS B O 1
ATOM 1655 N N . VAL B 1 91 ? 8.695 12.227 11.016 1 75.62 91 VAL B N 1
ATOM 1656 C CA . VAL B 1 91 ? 9.219 11.484 9.867 1 75.62 91 VAL B CA 1
ATOM 1657 C C . VAL B 1 91 ? 9.07 12.32 8.602 1 75.62 91 VAL B C 1
ATOM 1659 O O . VAL B 1 91 ? 7.969 12.75 8.25 1 75.62 91 VAL B O 1
ATOM 1662 N N . CYS B 1 92 ? 10.195 12.586 8.039 1 83.31 92 CYS B N 1
ATOM 1663 C CA . CYS B 1 92 ? 10.281 13.414 6.848 1 83.31 92 CYS B CA 1
ATOM 1664 C C . CYS B 1 92 ? 10.031 12.594 5.59 1 83.31 92 CYS B C 1
ATOM 1666 O O . CYS B 1 92 ? 9.625 11.43 5.672 1 83.31 92 CYS B O 1
ATOM 1668 N N . GLN B 1 93 ? 10.203 13.344 4.508 1 89.06 93 GLN B N 1
ATOM 1669 C CA . GLN B 1 93 ? 10.188 12.641 3.227 1 89.06 93 GLN B CA 1
ATOM 1670 C C . GLN B 1 93 ? 11.25 11.547 3.182 1 89.06 93 GLN B C 1
ATOM 1672 O O . GLN B 1 93 ? 12.281 11.648 3.852 1 89.06 93 GLN B O 1
ATOM 1677 N N . ASN B 1 94 ? 10.977 10.516 2.434 1 91.19 94 ASN B N 1
ATOM 1678 C CA . ASN B 1 94 ? 11.906 9.391 2.375 1 91.19 94 ASN B CA 1
ATOM 1679 C C . ASN B 1 94 ? 12.602 9.305 1.017 1 91.19 94 ASN B C 1
ATOM 1681 O O . ASN B 1 94 ? 13.203 8.289 0.686 1 91.19 94 ASN B O 1
ATOM 1685 N N . HIS B 1 95 ? 12.453 10.234 0.224 1 93.75 95 HIS B N 1
ATOM 1686 C CA . HIS B 1 95 ? 13.07 10.312 -1.095 1 93.75 95 HIS B CA 1
ATOM 1687 C C . HIS B 1 95 ? 13.57 11.719 -1.389 1 93.75 95 HIS B C 1
ATOM 1689 O O . HIS B 1 95 ? 12.875 12.695 -1.123 1 93.75 95 HIS B O 1
ATOM 1695 N N . LYS B 1 96 ? 14.883 11.672 -1.847 1 91.44 96 LYS B N 1
ATOM 1696 C CA . LYS B 1 96 ? 15.469 12.906 -2.35 1 91.44 96 LYS B CA 1
ATOM 1697 C C . LYS B 1 96 ? 15.602 12.875 -3.869 1 91.44 96 LYS B C 1
ATOM 1699 O O . LYS B 1 96 ? 16.156 11.93 -4.426 1 91.44 96 LYS B O 1
ATOM 1704 N N . GLY B 1 97 ? 14.867 13.773 -4.621 1 90.06 97 GLY B N 1
ATOM 1705 C CA . GLY B 1 97 ? 14.906 13.789 -6.074 1 90.06 97 GLY B CA 1
ATOM 1706 C C . GLY B 1 97 ? 13.547 14.016 -6.707 1 90.06 97 GLY B C 1
ATOM 1707 O O . GLY B 1 97 ? 12.609 14.438 -6.035 1 90.06 97 GLY B O 1
ATOM 1708 N N . SER B 1 98 ? 13.547 13.664 -8.031 1 90.06 98 SER B N 1
ATOM 1709 C CA . SER B 1 98 ? 12.32 13.906 -8.773 1 90.06 98 SER B CA 1
ATOM 1710 C C . SER B 1 98 ? 11.258 12.859 -8.453 1 90.06 98 SER B C 1
ATOM 1712 O O . SER B 1 98 ? 11.586 11.758 -7.992 1 90.06 98 SER B O 1
ATOM 1714 N N . SER B 1 99 ? 9.977 13.133 -8.695 1 89.38 99 SER B N 1
ATOM 1715 C CA . SER B 1 99 ? 8.875 12.188 -8.531 1 89.38 99 SER B CA 1
ATOM 1716 C C . SER B 1 99 ? 9.062 10.961 -9.414 1 89.38 99 SER B C 1
ATOM 1718 O O . SER B 1 99 ? 8.734 9.844 -9.008 1 89.38 99 SER B O 1
ATOM 1720 N N . SER B 1 100 ? 9.633 11.141 -10.586 1 89.81 100 SER B N 1
ATOM 1721 C CA . SER B 1 100 ? 9.797 10.039 -11.531 1 89.81 100 SER B CA 1
ATOM 1722 C C . SER B 1 100 ? 10.82 9.023 -11.023 1 89.81 100 SER B C 1
ATOM 1724 O O . SER B 1 100 ? 10.703 7.828 -11.297 1 89.81 100 SER B O 1
ATOM 1726 N N . SER B 1 101 ? 11.789 9.531 -10.258 1 94.94 101 SER B N 1
ATOM 1727 C CA . SER B 1 101 ? 12.836 8.625 -9.781 1 94.94 101 SER B CA 1
ATOM 1728 C C . SER B 1 101 ? 12.344 7.777 -8.617 1 94.94 101 SER B C 1
ATOM 1730 O O . SER B 1 101 ? 12.969 6.781 -8.258 1 94.94 101 SER B O 1
ATOM 1732 N N . MET B 1 102 ? 11.195 8.078 -8.031 1 94.56 102 MET B N 1
ATOM 1733 C CA . MET B 1 102 ? 10.625 7.344 -6.906 1 94.56 102 MET B CA 1
ATOM 1734 C C . MET B 1 102 ? 10.281 5.914 -7.305 1 94.56 102 MET B C 1
ATOM 1736 O O . MET B 1 102 ? 10.422 4.988 -6.504 1 94.56 102 MET B O 1
ATOM 1740 N N . GLY B 1 103 ? 9.883 5.793 -8.508 1 95.75 103 GLY B N 1
ATOM 1741 C CA . GLY B 1 103 ? 9.57 4.461 -9.008 1 95.75 103 GLY B CA 1
ATOM 1742 C C . GLY B 1 103 ? 10.758 3.52 -8.977 1 95.75 103 GLY B C 1
ATOM 1743 O O . GLY B 1 103 ? 10.664 2.408 -8.453 1 95.75 103 GLY B O 1
ATOM 1744 N N . LYS B 1 104 ? 11.891 4 -9.523 1 96.69 104 LYS B N 1
ATOM 1745 C CA . LYS B 1 104 ? 13.102 3.184 -9.562 1 96.69 104 LYS B CA 1
ATOM 1746 C C . LYS B 1 104 ? 13.602 2.875 -8.156 1 96.69 104 LYS B C 1
ATOM 1748 O O . LYS B 1 104 ? 13.914 1.723 -7.844 1 96.69 104 LYS B O 1
ATOM 1753 N N . VAL B 1 105 ? 13.633 3.844 -7.32 1 96.56 105 VAL B N 1
ATOM 1754 C CA . VAL B 1 105 ? 14.141 3.682 -5.965 1 96.56 105 VAL B CA 1
ATOM 1755 C C . VAL B 1 105 ? 13.227 2.752 -5.176 1 96.56 105 VAL B C 1
ATOM 1757 O O . VAL B 1 105 ? 13.695 1.856 -4.469 1 96.56 105 VAL B O 1
ATOM 1760 N N . GLY B 1 106 ? 11.906 2.975 -5.273 1 96.25 106 GLY B N 1
ATOM 1761 C CA . GLY B 1 106 ? 10.945 2.111 -4.605 1 96.25 106 GLY B CA 1
ATOM 1762 C C . GLY B 1 106 ? 11.039 0.663 -5.043 1 96.25 106 GLY B C 1
ATOM 1763 O O . GLY B 1 106 ? 10.93 -0.248 -4.219 1 96.25 106 GLY B O 1
ATOM 1764 N N . THR B 1 107 ? 11.266 0.485 -6.312 1 97.25 107 THR B N 1
ATOM 1765 C CA . THR B 1 107 ? 11.445 -0.861 -6.844 1 97.25 107 THR B CA 1
ATOM 1766 C C . THR B 1 107 ? 12.672 -1.527 -6.23 1 97.25 107 THR B C 1
ATOM 1768 O O . THR B 1 107 ? 12.602 -2.666 -5.762 1 97.25 107 THR B O 1
ATOM 1771 N N . TYR B 1 108 ? 13.742 -0.805 -6.246 1 97.5 108 TYR B N 1
ATOM 1772 C CA . TYR B 1 108 ? 14.969 -1.338 -5.664 1 97.5 108 TYR B CA 1
ATOM 1773 C C . TYR B 1 108 ? 14.758 -1.736 -4.207 1 97.5 108 TYR B C 1
ATOM 1775 O O . TYR B 1 108 ? 15.195 -2.807 -3.779 1 97.5 108 TYR B O 1
ATOM 1783 N N . ARG B 1 109 ? 14.102 -0.952 -3.414 1 96.38 109 ARG B N 1
ATOM 1784 C CA . ARG B 1 109 ? 13.859 -1.215 -1.998 1 96.38 109 ARG B CA 1
ATOM 1785 C C . ARG B 1 109 ? 13.016 -2.475 -1.812 1 96.38 109 ARG B C 1
ATOM 1787 O O . ARG B 1 109 ? 13.305 -3.295 -0.938 1 96.38 109 ARG B O 1
ATOM 1794 N N . ILE B 1 110 ? 12.016 -2.592 -2.65 1 96.88 110 ILE B N 1
ATOM 1795 C CA . ILE B 1 110 ? 11.156 -3.77 -2.572 1 96.88 110 ILE B CA 1
ATOM 1796 C C . ILE B 1 110 ? 11.961 -5.02 -2.92 1 96.88 110 ILE B C 1
ATOM 1798 O O . ILE B 1 110 ? 11.883 -6.031 -2.217 1 96.88 110 ILE B O 1
ATOM 1802 N N . PHE B 1 111 ? 12.773 -4.973 -3.992 1 97.44 111 PHE B N 1
ATOM 1803 C CA . PHE B 1 111 ? 13.594 -6.105 -4.398 1 97.44 111 PHE B CA 1
ATOM 1804 C C . PHE B 1 111 ? 14.578 -6.488 -3.297 1 97.44 111 PHE B C 1
ATOM 1806 O O . PHE B 1 111 ? 14.758 -7.672 -3.004 1 97.44 111 PHE B O 1
ATOM 1813 N N . GLU B 1 112 ? 15.109 -5.531 -2.74 1 96.62 112 GLU B N 1
ATOM 1814 C CA . GLU B 1 112 ? 16.156 -5.738 -1.746 1 96.62 112 GLU B CA 1
ATOM 1815 C C . GLU B 1 112 ? 15.609 -6.473 -0.522 1 96.62 112 GLU B C 1
ATOM 1817 O O . GLU B 1 112 ? 16.312 -7.293 0.076 1 96.62 112 GLU B O 1
ATOM 1822 N N . ARG B 1 113 ? 14.383 -6.262 -0.172 1 95.31 113 ARG B N 1
ATOM 1823 C CA . ARG B 1 113 ? 13.875 -6.812 1.082 1 95.31 113 ARG B CA 1
ATOM 1824 C C . ARG B 1 113 ? 13.062 -8.078 0.836 1 95.31 113 ARG B C 1
ATOM 1826 O O . ARG B 1 113 ? 12.602 -8.719 1.783 1 95.31 113 ARG B O 1
ATOM 1833 N N . SER B 1 114 ? 12.836 -8.469 -0.378 1 96.12 114 SER B N 1
ATOM 1834 C CA . SER B 1 114 ? 11.859 -9.492 -0.741 1 96.12 114 SER B CA 1
ATOM 1835 C C . SER B 1 114 ? 12.211 -10.836 -0.116 1 96.12 114 SER B C 1
ATOM 1837 O O . SER B 1 114 ? 11.336 -11.555 0.371 1 96.12 114 SER B O 1
ATOM 1839 N N . GLU B 1 115 ? 13.492 -11.211 -0.08 1 95.31 115 GLU B N 1
ATOM 1840 C CA . GLU B 1 115 ? 13.891 -12.508 0.46 1 95.31 115 GLU B CA 1
ATOM 1841 C C . GLU B 1 115 ? 13.688 -12.562 1.972 1 95.31 115 GLU B C 1
ATOM 1843 O O . GLU B 1 115 ? 13.203 -13.562 2.504 1 95.31 115 GLU B O 1
ATOM 1848 N N . VAL B 1 116 ? 13.945 -11.477 2.605 1 93 116 VAL B N 1
ATOM 1849 C CA . VAL B 1 116 ? 13.891 -11.438 4.062 1 93 116 VAL B CA 1
ATOM 1850 C C . VAL B 1 116 ? 12.438 -11.328 4.523 1 93 116 VAL B C 1
ATOM 1852 O O . VAL B 1 116 ? 12.039 -11.977 5.496 1 93 116 VAL B O 1
ATOM 1855 N N . THR B 1 117 ? 11.633 -10.594 3.785 1 93.25 117 THR B N 1
ATOM 1856 C CA . THR B 1 117 ? 10.297 -10.281 4.285 1 93.25 117 THR B CA 1
ATOM 1857 C C . THR B 1 117 ? 9.266 -11.25 3.721 1 93.25 117 THR B C 1
ATOM 1859 O O . THR B 1 117 ? 8.219 -11.484 4.332 1 93.25 117 THR B O 1
ATOM 1862 N N . ARG B 1 118 ? 9.555 -11.773 2.561 1 94.38 118 ARG B N 1
ATOM 1863 C CA . ARG B 1 118 ? 8.539 -12.562 1.879 1 94.38 118 ARG B CA 1
ATOM 1864 C C . ARG B 1 118 ? 9.055 -13.953 1.546 1 94.38 118 ARG B C 1
ATOM 1866 O O . ARG B 1 118 ? 8.297 -14.812 1.081 1 94.38 118 ARG B O 1
ATOM 1873 N N . ASN B 1 119 ? 10.359 -14.18 1.757 1 95.19 119 ASN B N 1
ATOM 1874 C CA . ASN B 1 119 ? 10.984 -15.438 1.351 1 95.19 119 ASN B CA 1
ATOM 1875 C C . ASN B 1 119 ? 10.852 -15.664 -0.152 1 95.19 119 ASN B C 1
ATOM 1877 O O . ASN B 1 119 ? 10.672 -16.797 -0.596 1 95.19 119 ASN B O 1
ATOM 1881 N N . LEU B 1 120 ? 10.82 -14.586 -0.858 1 96.56 120 LEU B N 1
ATOM 1882 C CA . LEU B 1 120 ? 10.742 -14.609 -2.314 1 96.56 120 LEU B CA 1
ATOM 1883 C C . LEU B 1 120 ? 11.883 -13.812 -2.934 1 96.56 120 LEU B C 1
ATOM 1885 O O . LEU B 1 120 ? 12.148 -12.68 -2.521 1 96.56 120 LEU B O 1
ATOM 1889 N N . GLN B 1 121 ? 12.57 -14.484 -3.855 1 97.12 121 GLN B N 1
ATOM 1890 C CA . GLN B 1 121 ? 13.523 -13.758 -4.684 1 97.12 121 GLN B CA 1
ATOM 1891 C C . GLN B 1 121 ? 12.859 -13.234 -5.957 1 97.12 121 GLN B C 1
ATOM 1893 O O . GLN B 1 121 ? 12.562 -14 -6.871 1 97.12 121 GLN B O 1
ATOM 1898 N N . TYR B 1 122 ? 12.664 -11.898 -5.949 1 97.5 122 TYR B N 1
ATOM 1899 C CA . TYR B 1 122 ? 11.977 -11.297 -7.086 1 97.5 122 TYR B CA 1
ATOM 1900 C C . TYR B 1 122 ? 12.859 -11.32 -8.328 1 97.5 122 TYR B C 1
ATOM 1902 O O . TYR B 1 122 ? 14.07 -11.094 -8.242 1 97.5 122 TYR B O 1
ATOM 1910 N N . THR B 1 123 ? 12.297 -11.641 -9.398 1 96.62 123 THR B N 1
ATOM 1911 C CA . THR B 1 123 ? 12.969 -11.641 -10.695 1 96.62 123 THR B CA 1
ATOM 1912 C C . THR B 1 123 ? 12.148 -10.891 -11.734 1 96.62 123 THR B C 1
ATOM 1914 O O . THR B 1 123 ? 10.93 -10.758 -11.594 1 96.62 123 THR B O 1
#

pLDDT: mean 84.42, std 15.8, range [20.64, 97.5]

Secondary structure (DSSP, 8-state):
-GGGS-GGGHHHHHHHHHHHHHHHHTT-SSS-EEE-EEEEEEEEEETTEEEEEEEEEEETTT--EEEEEEEES--HHHHH-TTSGGGGTS---S--S-HHHHHHHHHHHHHHHHHHHHSEEE-/-GGG---TTHHHHHHHHHHHHHHHHTT-SSS-EEE-EEEEEEEEEETTEEEEEEEEEEETTT--EEEEEEEES--HHHHH-TT-GGGGTS---S--S-HHHHHHHHHHHHHHHHHHHHSEEE-

Sequence (246 aa):
MKLKQAASEAATENMKASANNMMLQNGAQKNTTSCGVSMDVTWQKRDYSFFNGCVSSISVDNEKVLDIEIMSNFCRMCNNMPNSNYRSKHVCQNHKGSSSSMGKVGTYRIFERSEVTRNLQYTMKLKQAASEAATENMKASANNMMLQNGAQKNTTSCGVSMDVTWQKRDYSFFNGCVSSISVDNEKVLDIEIMSNFCRMCNNMPNSNYRSKHVCQNHKGSSSSMGKVGTYRIFERSEVTRNLQYT

Organism: Araneus ventricosus (NCBI:txid182803)

Solvent-accessible surface area (backbone atoms only — not comparable to full-atom values): 13559 Å² total; per-residue (Å²): 132,84,77,67,67,74,66,64,45,54,37,58,51,50,14,51,34,38,30,49,39,50,30,52,74,69,70,32,85,87,49,70,37,79,37,54,52,44,78,47,69,45,70,48,73,49,97,90,35,53,43,29,33,42,25,35,36,25,32,67,84,57,58,40,57,47,46,60,31,70,38,25,54,53,38,45,60,54,69,75,38,67,82,39,83,52,61,79,74,46,66,68,48,78,42,91,68,58,64,77,53,42,45,59,53,33,47,51,54,50,54,70,35,23,47,81,62,50,36,26,42,68,81,134,82,74,65,63,76,66,56,56,53,36,57,52,51,14,50,35,40,30,50,40,51,31,53,73,69,69,32,84,86,50,69,38,79,38,53,51,45,79,45,69,45,70,48,76,48,96,90,35,54,42,29,34,41,26,34,37,25,32,67,86,56,58,40,56,47,46,63,31,70,38,24,56,54,38,46,60,54,69,74,38,66,82,38,82,52,58,80,74,45,65,66,45,78,42,90,68,60,64,77,53,44,45,60,53,33,48,50,54,52,53,70,41,24,46,82,60,50,36,26,42,68,83

Radius of gyration: 18.2 Å; Cα contacts (8 Å, |Δi|>4): 455; chains: 2; bounding box: 43×55×43 Å

Foldseek 3Di:
DVPPPPCPPVVQVQLLVVLVVVCVVVVHDPAQEEFEWDKDKDFDDDPNDGFKMKIWIATPPPRDTNDIDIFGQADVCCVPPVPDPCVVVDDGGPDHDDSVCCHVVRVVVCQVCCCVSRSYRYD/DVPPPPCPPVVQVQLLVVLVVVCVVVVHDPAQEEFEWDKDKDFDDDPNDGFKIKIWIATPPPRDTNDIDIFGAADVCCVPPVPDPCVVVDDGGPDHDDSVCCHVVRVVVCQVCCCVSRSYRYD